Protein AF-I8QIJ8-F1 (afdb_monomer)

Mean predicted aligned error: 5.54 Å

Solvent-accessible surface area (backbone atoms only — not comparable to full-atom values): 11535 Å² total; per-residue (Å²): 133,84,80,79,75,67,92,81,64,79,52,70,65,57,58,50,49,53,53,53,50,53,73,76,42,89,51,88,84,49,55,74,64,52,30,41,25,51,52,34,28,25,66,68,65,73,41,72,67,50,77,82,32,54,44,64,50,59,71,27,50,48,39,40,39,51,39,57,71,71,53,44,40,35,38,21,30,39,69,67,27,43,49,55,44,28,75,48,66,88,64,61,63,52,101,82,46,87,66,70,46,30,43,92,84,17,54,40,46,56,21,34,85,74,30,52,71,65,56,17,63,72,71,77,41,49,50,32,20,43,2,37,56,57,35,38,74,70,69,41,59,43,27,34,39,40,24,8,55,44,25,60,24,46,44,43,48,60,76,38,35,88,66,28,42,55,40,16,34,36,42,21,18,32,34,96,65,59,15,39,59,33,31,48,50,47,68,73,64,74,55,37,39,36,34,40,65,49,44,64,52,22,26,61,38,32,25,29,36,54,50,31,47,52,56,74,74,50,81,132

Radius of gyration: 17.13 Å; Cα contacts (8 Å, |Δi|>4): 434; chains: 1; bounding box: 30×45×50 Å

Nearest PDB structures (foldseek):
  3e7d-assembly1_A  TM=8.578E-01  e=2.960E-15  Brucella abortus
  5n0g-assembly1_A-2  TM=8.575E-01  e=5.363E-14  Rhodobacter capsulatus SB 1003
  4au1-assembly1_A  TM=8.513E-01  e=9.361E-14  Rhodobacter capsulatus SB 1003
  1f2v-assembly1_A  TM=8.560E-01  e=2.042E-13  Pseudomonas denitrificans (nom. rej.)
  1v9c-assembly1_B  TM=8.254E-01  e=3.372E-13  Thermus thermophilus

pLDDT: mean 90.22, std 15.27, range [35.0, 98.94]

Sequence (220 aa):
MARREPIGAVDPVERMSYAVVRARLDTSRLPRLTRAVLERVVHASADVRFADDLVCREDDLHAGVEALRAGVALVTDVPMTALGLADDPRHPPDAHAHAAPRLAGRPVVCGFARADPDVARRDDLSRPAVGVALSVDEVGPGAIYVIGAAPSALEELLSLADVARPAFVVGLPVGFVGSVEAKMGLRDSGIPALSNRSARGGPAVAAAAVHALLHTIVPD

Structure (mmCIF, N/CA/C/O backbone):
data_AF-I8QIJ8-F1
#
_entry.id   AF-I8QIJ8-F1
#
loop_
_atom_site.group_PDB
_atom_site.id
_atom_site.type_symbol
_atom_site.label_atom_id
_atom_site.label_alt_id
_atom_site.label_comp_id
_atom_site.label_asym_id
_atom_site.label_entity_id
_atom_site.label_seq_id
_atom_site.pdbx_PDB_ins_code
_atom_site.Cartn_x
_atom_site.Cartn_y
_atom_site.Cartn_z
_atom_site.occupancy
_atom_site.B_iso_or_equiv
_atom_site.auth_seq_id
_atom_site.auth_comp_id
_atom_site.auth_asym_id
_atom_site.auth_atom_id
_atom_site.pdbx_PDB_model_num
ATOM 1 N N . MET A 1 1 ? 15.752 30.462 -22.278 1.00 35.00 1 MET A N 1
ATOM 2 C CA . MET A 1 1 ? 14.395 30.120 -21.795 1.00 35.00 1 MET A CA 1
ATOM 3 C C . MET A 1 1 ? 14.112 28.673 -22.167 1.00 35.00 1 MET A C 1
ATOM 5 O O . MET A 1 1 ? 13.866 28.401 -23.336 1.00 35.00 1 MET A O 1
ATOM 9 N N . ALA A 1 2 ? 14.243 27.742 -21.217 1.00 35.91 2 ALA A N 1
ATOM 10 C CA . ALA A 1 2 ? 13.864 26.348 -21.441 1.00 35.91 2 ALA A CA 1
ATOM 11 C C . ALA A 1 2 ? 12.342 26.285 -21.635 1.00 35.91 2 ALA A C 1
ATOM 13 O O . ALA A 1 2 ? 11.594 26.843 -20.829 1.00 35.91 2 ALA A O 1
ATOM 14 N N . ARG A 1 3 ? 11.892 25.687 -22.741 1.00 36.62 3 ARG A N 1
ATOM 15 C CA . ARG A 1 3 ? 10.465 25.500 -23.021 1.00 36.62 3 ARG A CA 1
ATOM 16 C C . ARG A 1 3 ? 9.914 24.571 -21.940 1.00 36.62 3 ARG A C 1
ATOM 18 O O . ARG A 1 3 ? 10.397 23.453 -21.812 1.00 36.62 3 ARG A O 1
ATOM 25 N N . ARG A 1 4 ? 8.955 25.047 -21.142 1.00 42.50 4 ARG A N 1
ATOM 26 C CA . ARG A 1 4 ? 8.168 24.178 -20.261 1.00 42.50 4 ARG A CA 1
ATOM 27 C C . ARG A 1 4 ? 7.381 23.227 -21.159 1.00 42.50 4 ARG A C 1
ATOM 29 O O . ARG A 1 4 ? 6.600 23.695 -21.986 1.00 42.50 4 ARG A O 1
ATOM 36 N N . GLU A 1 5 ? 7.642 21.930 -21.041 1.00 40.97 5 GLU A N 1
ATOM 37 C CA . GLU A 1 5 ? 6.827 20.909 -21.695 1.00 40.97 5 GLU A CA 1
ATOM 38 C C . GLU A 1 5 ? 5.381 20.986 -21.176 1.00 40.97 5 GLU A C 1
ATOM 40 O O . GLU A 1 5 ? 5.162 21.340 -20.010 1.00 40.97 5 GLU A O 1
ATOM 45 N N . PRO A 1 6 ? 4.385 20.733 -22.041 1.00 40.16 6 PRO A N 1
ATOM 46 C CA . PRO A 1 6 ? 2.984 20.825 -21.665 1.00 40.16 6 PRO A CA 1
ATOM 47 C C . PRO A 1 6 ? 2.648 19.799 -20.579 1.00 40.16 6 PRO A C 1
ATOM 49 O O . PRO A 1 6 ? 2.979 18.619 -20.684 1.00 40.16 6 PRO A O 1
ATOM 52 N N . ILE A 1 7 ? 1.960 20.273 -19.541 1.00 42.97 7 ILE A N 1
ATOM 53 C CA . ILE A 1 7 ? 1.385 19.464 -18.465 1.00 42.97 7 ILE A CA 1
ATOM 54 C C . ILE A 1 7 ? 0.327 18.557 -19.112 1.00 42.97 7 ILE A C 1
ATOM 56 O O . ILE A 1 7 ? -0.742 19.038 -19.474 1.00 42.97 7 ILE A O 1
ATOM 60 N N . GLY A 1 8 ? 0.664 17.286 -19.345 1.00 47.84 8 GLY A N 1
ATOM 61 C CA . GLY A 1 8 ? -0.233 16.288 -19.948 1.00 47.84 8 GLY A CA 1
ATOM 62 C C . GLY A 1 8 ? 0.430 15.346 -20.957 1.00 47.84 8 GLY A C 1
ATOM 63 O O . GLY A 1 8 ? -0.084 14.263 -21.204 1.00 47.84 8 GLY A O 1
ATOM 64 N N . ALA A 1 9 ? 1.596 15.690 -21.513 1.00 56.09 9 ALA A N 1
ATOM 65 C CA . ALA A 1 9 ? 2.347 14.734 -22.325 1.00 56.09 9 ALA A CA 1
ATOM 66 C C . ALA A 1 9 ? 3.121 13.775 -21.407 1.00 56.09 9 ALA A C 1
ATOM 68 O O . ALA A 1 9 ? 3.943 14.230 -20.613 1.00 56.09 9 ALA A O 1
ATOM 69 N N . VAL A 1 10 ? 2.888 12.461 -21.529 1.00 65.12 10 VAL A N 1
ATOM 70 C CA . VAL A 1 10 ? 3.733 11.440 -20.878 1.00 65.12 10 VAL A CA 1
ATOM 71 C C . VAL A 1 10 ? 5.193 11.741 -21.219 1.00 65.12 10 VAL A C 1
ATOM 73 O O . VAL A 1 10 ? 5.509 11.959 -22.391 1.00 65.12 10 VAL A O 1
ATOM 76 N N . ASP A 1 11 ? 6.079 11.769 -20.229 1.00 79.50 11 ASP A N 1
ATOM 77 C CA . ASP A 1 11 ? 7.486 12.113 -20.437 1.00 79.50 11 ASP A CA 1
ATOM 78 C C . ASP A 1 11 ? 8.123 11.141 -21.468 1.00 79.50 11 ASP A C 1
ATOM 80 O O . ASP A 1 11 ? 7.894 9.924 -21.402 1.00 79.50 11 ASP A O 1
ATOM 84 N N . PRO A 1 12 ? 8.891 11.618 -22.470 1.00 84.12 12 PRO A N 1
ATOM 85 C CA . PRO A 1 12 ? 9.543 10.745 -23.448 1.00 84.12 12 PRO A CA 1
ATOM 86 C C . PRO A 1 12 ? 10.420 9.645 -22.827 1.00 84.12 12 PRO A C 1
ATOM 88 O O . PRO A 1 12 ? 10.473 8.532 -23.362 1.00 84.12 12 PRO A O 1
ATOM 91 N N . VAL A 1 13 ? 11.078 9.934 -21.702 1.00 86.19 13 VAL A N 1
ATOM 92 C CA . VAL A 1 13 ? 11.875 8.985 -20.915 1.00 86.19 13 VAL A CA 1
ATOM 93 C C . VAL A 1 13 ? 10.975 7.940 -20.272 1.00 86.19 13 VAL A C 1
ATOM 95 O O . VAL A 1 13 ? 11.297 6.753 -20.320 1.00 86.19 13 VAL A O 1
ATOM 98 N N . GLU A 1 14 ? 9.830 8.344 -19.724 1.00 85.88 14 GLU A N 1
ATOM 99 C CA . GLU A 1 14 ? 8.858 7.410 -19.154 1.00 85.88 14 GLU A CA 1
ATOM 100 C C . GLU A 1 14 ? 8.347 6.443 -20.229 1.00 85.88 14 GLU A C 1
ATOM 102 O O . GLU A 1 14 ? 8.453 5.226 -20.055 1.00 85.88 14 GLU A O 1
ATOM 107 N N . ARG A 1 15 ? 7.908 6.951 -21.390 1.00 88.00 15 ARG A N 1
ATOM 108 C CA . ARG A 1 15 ? 7.473 6.094 -22.512 1.00 88.00 15 ARG A CA 1
ATOM 109 C C . ARG A 1 15 ? 8.553 5.100 -22.935 1.00 88.00 15 ARG A C 1
ATOM 111 O O . ARG A 1 15 ? 8.256 3.923 -23.147 1.00 88.00 15 ARG A O 1
ATOM 118 N N . MET A 1 16 ? 9.799 5.562 -23.051 1.00 90.81 16 MET A N 1
ATOM 119 C CA . MET A 1 16 ? 10.930 4.700 -23.394 1.00 90.81 16 MET A CA 1
ATOM 120 C C . MET A 1 16 ? 11.181 3.644 -22.310 1.00 90.81 16 MET A C 1
ATOM 122 O O . MET A 1 16 ? 11.430 2.482 -22.622 1.00 90.81 16 MET A O 1
ATOM 126 N N . SER A 1 17 ? 11.059 4.016 -21.037 1.00 91.88 17 SER A N 1
ATOM 127 C CA . SER A 1 17 ? 11.219 3.092 -19.915 1.00 91.88 17 SER A CA 1
ATOM 128 C C . SER A 1 17 ? 10.176 1.969 -19.947 1.00 91.88 17 SER A C 1
ATOM 130 O O . SER A 1 17 ? 10.546 0.798 -19.855 1.00 91.88 17 SER A O 1
ATOM 132 N N . TYR A 1 18 ? 8.897 2.275 -20.200 1.00 92.12 18 TYR A N 1
ATOM 133 C CA . TYR A 1 18 ? 7.865 1.239 -20.379 1.00 92.12 18 TYR A CA 1
ATOM 134 C C . TYR A 1 18 ? 8.143 0.326 -21.579 1.00 92.12 18 TYR A C 1
ATOM 136 O O . TYR A 1 18 ? 7.904 -0.880 -21.498 1.00 92.12 18 TYR A O 1
ATOM 144 N N . ALA A 1 19 ? 8.684 0.861 -22.679 1.00 92.81 19 ALA A N 1
ATOM 145 C CA . ALA A 1 19 ? 9.101 0.035 -23.812 1.00 92.81 19 ALA A CA 1
ATOM 146 C C . ALA A 1 19 ? 10.213 -0.954 -23.413 1.00 92.81 19 ALA A C 1
ATOM 148 O O . ALA A 1 19 ? 10.145 -2.130 -23.770 1.00 92.81 19 ALA A O 1
ATOM 149 N N . VAL A 1 20 ? 11.191 -0.515 -22.611 1.00 94.81 20 VAL A N 1
ATOM 150 C CA . VAL A 1 20 ? 12.248 -1.390 -22.073 1.00 94.81 20 VAL A CA 1
ATOM 151 C C . VAL A 1 20 ? 11.682 -2.441 -21.116 1.00 94.81 20 VAL A C 1
ATOM 153 O O . VAL A 1 20 ? 12.090 -3.599 -21.191 1.00 94.81 20 VAL A O 1
ATOM 156 N N . VAL A 1 21 ? 10.734 -2.075 -20.246 1.00 95.06 21 VAL A N 1
ATOM 157 C CA . VAL A 1 21 ? 10.052 -3.033 -19.357 1.00 95.06 21 VAL A CA 1
ATOM 158 C C . VAL A 1 21 ? 9.383 -4.137 -20.177 1.00 95.06 21 VAL A C 1
ATOM 160 O O . VAL A 1 21 ? 9.667 -5.311 -19.952 1.00 95.06 21 VAL A O 1
ATOM 163 N N . ARG A 1 22 ? 8.580 -3.776 -21.185 1.00 94.69 22 ARG A N 1
ATOM 164 C CA . ARG A 1 22 ? 7.862 -4.734 -22.048 1.00 94.69 22 ARG A CA 1
ATOM 165 C C . ARG A 1 22 ? 8.782 -5.571 -22.938 1.00 94.69 22 ARG A C 1
ATOM 167 O O . ARG A 1 22 ? 8.427 -6.680 -23.313 1.00 94.69 22 ARG A O 1
ATOM 174 N N . ALA A 1 23 ? 9.973 -5.067 -23.263 1.00 94.31 23 ALA A N 1
ATOM 175 C CA . ALA A 1 23 ? 10.990 -5.844 -23.971 1.00 94.31 23 ALA A CA 1
ATOM 176 C C . ALA A 1 23 ? 11.678 -6.886 -23.069 1.00 94.31 23 ALA A C 1
ATOM 178 O O . ALA A 1 23 ? 12.188 -7.887 -23.566 1.00 94.31 23 ALA A O 1
ATOM 179 N N . ARG A 1 24 ? 11.719 -6.651 -21.751 1.00 94.62 24 ARG A N 1
ATOM 180 C CA . ARG A 1 24 ? 12.322 -7.563 -20.763 1.00 94.62 24 ARG A CA 1
ATOM 181 C C . ARG A 1 24 ? 11.325 -8.543 -20.155 1.00 94.62 24 ARG A C 1
ATOM 183 O O . ARG A 1 24 ? 11.744 -9.576 -19.644 1.00 94.62 24 ARG A O 1
ATOM 190 N N . LEU A 1 25 ? 10.040 -8.206 -20.180 1.00 94.06 25 LEU A N 1
ATOM 191 C CA . LEU A 1 25 ? 8.972 -8.963 -19.549 1.00 94.06 25 LEU A CA 1
ATOM 192 C C . LEU A 1 25 ? 7.752 -9.014 -20.473 1.00 94.06 25 LEU A C 1
ATOM 194 O O . LEU A 1 25 ? 7.150 -7.980 -20.757 1.00 94.06 25 LEU A O 1
ATOM 198 N N . ASP A 1 26 ? 7.360 -10.215 -20.907 1.00 92.94 26 ASP A N 1
ATOM 199 C CA . ASP A 1 26 ? 6.125 -10.397 -21.676 1.00 92.94 26 ASP A CA 1
ATOM 200 C C . ASP A 1 26 ? 4.901 -10.287 -20.758 1.00 92.94 26 ASP A C 1
ATOM 202 O O . ASP A 1 26 ? 4.501 -11.234 -20.081 1.00 92.94 26 ASP A O 1
ATOM 206 N N . THR A 1 27 ? 4.289 -9.107 -20.746 1.00 94.62 27 THR A N 1
ATOM 207 C CA . THR A 1 27 ? 3.064 -8.819 -19.993 1.00 94.62 27 THR A CA 1
ATOM 208 C C . THR A 1 27 ? 1.798 -8.969 -20.843 1.00 94.62 27 THR A C 1
ATOM 210 O O . THR A 1 27 ? 0.692 -8.759 -20.338 1.00 94.62 27 THR A O 1
ATOM 213 N N . SER A 1 28 ? 1.918 -9.351 -22.124 1.00 92.06 28 SER A N 1
ATOM 214 C CA . SER A 1 28 ? 0.832 -9.317 -23.121 1.00 92.06 28 SER A CA 1
ATOM 215 C C . SER A 1 28 ? -0.348 -10.244 -22.813 1.00 92.06 28 SER A C 1
ATOM 217 O O . SER A 1 28 ? -1.452 -10.031 -23.322 1.00 92.06 28 SER A O 1
ATOM 219 N N . ARG A 1 29 ? -0.134 -11.237 -21.946 1.00 92.69 29 ARG A N 1
ATOM 220 C CA . ARG A 1 29 ? -1.153 -12.194 -21.493 1.00 92.69 29 ARG A CA 1
ATOM 221 C C . ARG A 1 29 ? -1.804 -11.816 -20.168 1.00 92.69 29 ARG A C 1
ATOM 223 O O . ARG A 1 29 ? -2.789 -12.437 -19.785 1.00 92.69 29 ARG A O 1
ATOM 230 N N . LEU A 1 30 ? -1.259 -10.825 -19.464 1.00 95.62 30 LEU A N 1
ATOM 231 C CA . LEU A 1 30 ? -1.808 -10.394 -18.186 1.00 95.62 30 LEU A CA 1
ATOM 232 C C . LEU A 1 30 ? -3.103 -9.601 -18.399 1.00 95.62 30 LEU A C 1
ATOM 234 O O . LEU A 1 30 ? -3.174 -8.828 -19.367 1.00 95.62 30 LEU A O 1
ATOM 238 N N . PRO A 1 31 ? -4.085 -9.746 -17.491 1.00 96.56 31 PRO A N 1
ATOM 239 C CA . PRO A 1 31 ? -5.249 -8.869 -17.415 1.00 96.56 31 PRO A CA 1
ATOM 240 C C . PRO A 1 31 ? -4.866 -7.384 -17.337 1.00 96.56 31 PRO A C 1
ATOM 242 O O . PRO A 1 31 ? -3.729 -7.038 -17.011 1.00 96.56 31 PRO A O 1
ATOM 245 N N . ARG A 1 32 ? -5.805 -6.491 -17.664 1.00 95.75 32 ARG A N 1
ATOM 246 C CA . ARG A 1 32 ? -5.526 -5.062 -17.880 1.00 95.75 32 ARG A CA 1
ATOM 247 C C . ARG A 1 32 ? -4.936 -4.384 -16.641 1.00 95.75 32 ARG A C 1
ATOM 249 O O . ARG A 1 32 ? -3.914 -3.709 -16.769 1.00 95.75 32 ARG A O 1
ATOM 256 N N . LEU A 1 33 ? -5.570 -4.524 -15.477 1.00 97.50 33 LEU A N 1
ATOM 257 C CA . LEU A 1 33 ? -5.120 -3.883 -14.238 1.00 97.50 33 LEU A CA 1
ATOM 258 C C . LEU A 1 33 ? -3.853 -4.560 -13.719 1.00 97.50 33 LEU A C 1
ATOM 260 O O . LEU A 1 33 ? -2.890 -3.874 -13.387 1.00 97.50 33 LEU A O 1
ATOM 264 N N . THR A 1 34 ? -3.809 -5.891 -13.755 1.00 97.94 34 THR A N 1
ATOM 265 C CA . THR A 1 34 ? -2.629 -6.680 -13.378 1.00 97.94 34 THR A CA 1
ATOM 266 C C . THR A 1 34 ? -1.399 -6.256 -14.187 1.00 97.94 34 THR A C 1
ATOM 268 O O . THR A 1 34 ? -0.333 -6.017 -13.620 1.00 97.94 34 THR A O 1
ATOM 271 N N . ARG A 1 35 ? -1.548 -6.083 -15.509 1.00 96.88 35 ARG A N 1
ATOM 272 C CA . ARG A 1 35 ? -0.495 -5.562 -16.393 1.00 96.88 35 ARG A CA 1
ATOM 273 C C . ARG A 1 35 ? -0.069 -4.159 -15.990 1.00 96.88 35 ARG A C 1
ATOM 275 O O . ARG A 1 35 ? 1.125 -3.922 -15.837 1.00 96.88 35 ARG A O 1
ATOM 282 N N . ALA A 1 36 ? -1.026 -3.240 -15.849 1.00 96.19 36 ALA A N 1
ATOM 283 C CA . ALA A 1 36 ? -0.736 -1.844 -15.533 1.00 96.19 36 ALA A CA 1
ATOM 284 C C . ALA A 1 36 ? 0.050 -1.723 -14.221 1.00 96.19 36 ALA A C 1
ATOM 286 O O . ALA A 1 36 ? 1.053 -1.010 -14.157 1.00 96.19 36 ALA A O 1
ATOM 287 N N . VAL A 1 37 ? -0.372 -2.464 -13.195 1.00 98.12 37 VAL A N 1
ATOM 288 C CA . VAL A 1 37 ? 0.294 -2.455 -11.895 1.00 98.12 37 VAL A CA 1
ATOM 289 C C . VAL A 1 37 ? 1.677 -3.090 -11.971 1.00 98.12 37 VAL A C 1
ATOM 291 O O . VAL A 1 37 ? 2.640 -2.472 -11.517 1.00 98.12 37 VAL A O 1
ATOM 294 N N . LEU A 1 38 ? 1.810 -4.275 -12.574 1.00 98.00 38 LEU A N 1
ATOM 295 C CA . LEU A 1 38 ? 3.107 -4.941 -12.687 1.00 98.00 38 LEU A CA 1
ATOM 296 C C . LEU A 1 38 ? 4.121 -4.078 -13.444 1.00 98.00 38 LEU A C 1
ATOM 298 O O . LEU A 1 38 ? 5.237 -3.884 -12.966 1.00 98.00 38 LEU A O 1
ATOM 302 N N . GLU A 1 39 ? 3.737 -3.521 -14.594 1.00 96.88 39 GLU A N 1
ATOM 303 C CA . GLU A 1 39 ? 4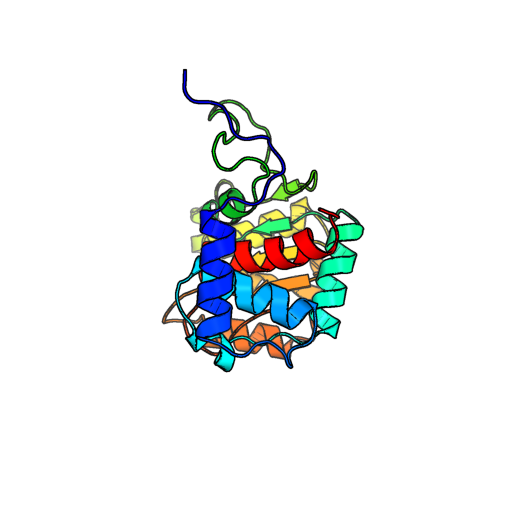.629 -2.674 -15.388 1.00 96.88 39 GLU A CA 1
ATOM 304 C C . GLU A 1 39 ? 5.070 -1.429 -14.613 1.00 96.88 39 GLU A C 1
ATOM 306 O O . GLU A 1 39 ? 6.258 -1.103 -14.626 1.00 96.88 39 GLU A O 1
ATOM 311 N N . ARG A 1 40 ? 4.157 -0.761 -13.891 1.00 96.94 40 ARG A N 1
ATOM 312 C CA . ARG A 1 40 ? 4.505 0.438 -13.113 1.00 96.94 40 ARG A CA 1
ATOM 313 C C . ARG A 1 40 ? 5.355 0.117 -11.883 1.00 96.94 40 ARG A C 1
ATOM 315 O O . ARG A 1 40 ? 6.264 0.879 -11.562 1.00 96.94 40 ARG A O 1
ATOM 322 N N . VAL A 1 41 ? 5.125 -1.026 -11.233 1.00 98.00 41 VAL A N 1
ATOM 323 C CA . VAL A 1 41 ? 5.965 -1.526 -10.132 1.00 98.00 41 VAL A CA 1
ATOM 324 C C . VAL A 1 41 ? 7.380 -1.860 -10.616 1.00 98.00 41 VAL A C 1
ATOM 326 O O . VAL A 1 41 ? 8.360 -1.463 -9.980 1.00 98.00 41 VAL A O 1
ATOM 329 N N . VAL A 1 42 ? 7.514 -2.544 -11.756 1.00 97.81 42 VAL A N 1
ATOM 330 C CA . VAL A 1 42 ? 8.823 -2.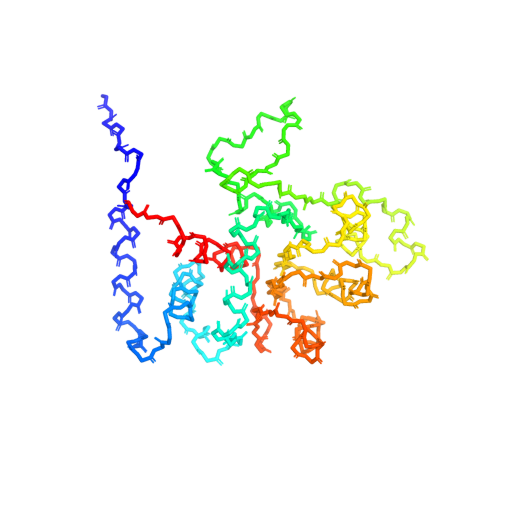850 -12.357 1.00 97.81 42 VAL A CA 1
ATOM 331 C C . VAL A 1 42 ? 9.519 -1.569 -12.816 1.00 97.81 42 VAL A C 1
ATOM 333 O O . VAL A 1 42 ? 10.714 -1.416 -12.586 1.00 97.81 42 VAL A O 1
ATOM 336 N N . HIS A 1 43 ? 8.786 -0.624 -13.405 1.00 96.25 43 HIS A N 1
ATOM 337 C CA . HIS A 1 43 ? 9.315 0.686 -13.781 1.00 96.25 43 HIS A CA 1
ATOM 338 C C . HIS A 1 43 ? 9.881 1.444 -12.569 1.00 96.25 43 HIS A C 1
ATOM 340 O O . HIS A 1 43 ? 11.009 1.928 -12.624 1.00 96.25 43 HIS A O 1
ATOM 346 N N . ALA A 1 44 ? 9.135 1.497 -11.461 1.00 95.88 44 ALA A N 1
ATOM 347 C CA . ALA A 1 44 ? 9.533 2.235 -10.263 1.00 95.88 44 ALA A CA 1
ATOM 348 C C . ALA A 1 44 ? 10.698 1.587 -9.491 1.00 95.88 44 ALA A C 1
ATOM 350 O O . ALA A 1 44 ? 11.444 2.282 -8.806 1.00 95.88 44 ALA A O 1
ATOM 351 N N . SER A 1 45 ? 10.851 0.263 -9.579 1.00 96.75 45 SER A N 1
ATOM 352 C CA . SER A 1 45 ? 11.868 -0.493 -8.828 1.00 96.75 45 SER A CA 1
ATOM 353 C C . SER A 1 45 ? 13.076 -0.926 -9.658 1.00 96.75 45 SER A C 1
ATOM 355 O O . SER A 1 45 ? 14.084 -1.343 -9.091 1.00 96.75 45 SER A O 1
ATOM 357 N N . ALA A 1 46 ? 12.965 -0.885 -10.988 1.00 97.00 46 ALA A N 1
ATOM 358 C CA . ALA A 1 46 ? 13.868 -1.549 -11.924 1.00 97.00 46 ALA A CA 1
ATOM 359 C C . ALA A 1 46 ? 14.074 -3.059 -11.647 1.00 97.00 46 ALA A C 1
ATOM 361 O O . ALA A 1 46 ? 15.060 -3.640 -12.104 1.00 97.00 46 ALA A O 1
ATOM 362 N N . ASP A 1 47 ? 13.148 -3.715 -10.933 1.00 97.25 47 ASP A N 1
ATOM 363 C CA . ASP A 1 47 ? 13.239 -5.130 -10.565 1.00 97.25 47 ASP A CA 1
ATOM 364 C C . ASP A 1 47 ? 12.172 -5.967 -11.285 1.00 97.25 47 ASP A C 1
ATOM 366 O O . ASP A 1 47 ? 11.022 -6.062 -10.858 1.00 97.25 47 ASP A O 1
ATOM 370 N N . VAL A 1 48 ? 12.568 -6.639 -12.369 1.00 96.75 48 VAL A N 1
ATOM 371 C CA . VAL A 1 48 ? 11.679 -7.526 -13.145 1.00 96.75 48 VAL A CA 1
ATOM 372 C C . VAL A 1 48 ? 11.186 -8.738 -12.348 1.00 96.75 48 VAL A C 1
ATOM 374 O O . VAL A 1 48 ? 10.191 -9.349 -12.728 1.00 96.75 48 VAL A O 1
ATOM 377 N N . ARG A 1 49 ? 11.831 -9.074 -11.220 1.00 96.69 49 ARG A N 1
ATOM 378 C CA . ARG A 1 49 ? 11.450 -10.224 -10.382 1.00 96.69 49 ARG A CA 1
ATOM 379 C C . ARG A 1 49 ? 10.097 -10.026 -9.698 1.00 96.69 49 ARG A C 1
ATOM 381 O O . ARG A 1 49 ? 9.536 -10.997 -9.202 1.00 96.69 49 ARG A O 1
ATOM 388 N N . PHE A 1 50 ? 9.544 -8.808 -9.705 1.00 97.69 50 PHE A N 1
ATOM 389 C CA . PHE A 1 50 ? 8.158 -8.584 -9.293 1.00 97.69 50 PHE A CA 1
ATOM 390 C C . PHE A 1 50 ? 7.144 -9.368 -10.137 1.00 97.69 50 PHE A C 1
ATOM 392 O O . PHE A 1 50 ? 6.062 -9.648 -9.633 1.00 97.69 50 PHE A O 1
ATOM 399 N N . ALA A 1 51 ? 7.491 -9.788 -11.360 1.00 96.38 51 ALA A N 1
ATOM 400 C CA . ALA A 1 51 ? 6.614 -10.604 -12.200 1.00 96.38 51 ALA A CA 1
ATOM 401 C C . ALA A 1 51 ? 6.208 -11.938 -11.555 1.00 96.38 51 ALA A C 1
ATOM 403 O O . ALA A 1 51 ? 5.055 -12.341 -11.676 1.00 96.38 51 ALA A O 1
ATOM 404 N N . ASP A 1 52 ? 7.125 -12.575 -10.825 1.00 95.94 52 ASP A N 1
ATOM 405 C CA . ASP A 1 52 ? 6.874 -13.850 -10.137 1.00 95.94 52 ASP A CA 1
ATOM 406 C C . ASP A 1 52 ? 6.484 -13.657 -8.658 1.00 95.94 52 ASP A C 1
ATOM 408 O O . ASP A 1 52 ? 6.008 -14.572 -7.978 1.00 95.94 52 ASP A O 1
ATOM 412 N N . ASP A 1 53 ? 6.704 -12.452 -8.133 1.00 97.69 53 ASP A N 1
ATOM 413 C CA . ASP A 1 53 ? 6.582 -12.141 -6.712 1.00 97.69 53 ASP A CA 1
ATOM 414 C C . ASP A 1 53 ? 5.251 -11.475 -6.351 1.00 97.69 53 ASP A C 1
ATOM 416 O O . ASP A 1 53 ? 4.712 -11.733 -5.272 1.00 97.69 53 ASP A O 1
ATOM 420 N N . LEU A 1 54 ? 4.723 -10.624 -7.236 1.00 97.69 54 LEU A N 1
ATOM 421 C CA . LEU A 1 54 ? 3.496 -9.867 -7.005 1.00 97.69 54 LEU A CA 1
ATOM 422 C C . LEU A 1 54 ? 2.292 -10.814 -6.900 1.00 97.69 54 LEU A C 1
ATOM 424 O O . LEU A 1 54 ? 2.152 -11.780 -7.651 1.00 97.69 54 LEU A O 1
ATOM 428 N N . VAL A 1 55 ? 1.401 -10.521 -5.958 1.00 97.94 55 VAL A N 1
ATOM 429 C CA . VAL A 1 55 ? 0.142 -11.236 -5.762 1.00 97.94 55 VAL A CA 1
ATOM 430 C C . VAL A 1 55 ? -0.981 -10.217 -5.791 1.00 97.94 55 VAL A C 1
ATOM 432 O O . VAL A 1 55 ? -1.144 -9.424 -4.866 1.00 97.94 55 VAL A O 1
ATOM 435 N N . CYS A 1 56 ? -1.735 -10.236 -6.882 1.00 92.38 56 CYS A N 1
ATOM 436 C CA . CYS A 1 56 ? -2.927 -9.427 -7.069 1.00 92.38 56 CYS A CA 1
ATOM 437 C C . CYS A 1 56 ? -3.896 -10.192 -7.970 1.00 92.38 56 CYS A C 1
ATOM 439 O O . CYS A 1 56 ? -3.500 -10.720 -9.012 1.00 92.38 56 CYS A O 1
ATOM 441 N N . ARG A 1 57 ? -5.157 -10.297 -7.552 1.00 96.62 57 ARG A N 1
ATOM 442 C CA . ARG A 1 57 ? -6.226 -10.793 -8.421 1.00 96.62 57 ARG A CA 1
ATOM 443 C C . ARG A 1 57 ? -6.819 -9.603 -9.156 1.00 96.62 57 ARG A C 1
ATOM 445 O O . ARG A 1 57 ? -6.998 -8.547 -8.558 1.00 96.62 57 ARG A O 1
ATOM 452 N N . GLU A 1 58 ? -7.168 -9.780 -10.426 1.00 97.44 58 GLU A N 1
ATOM 453 C CA . GLU A 1 58 ? -7.792 -8.704 -11.209 1.00 97.44 58 GLU A CA 1
ATOM 454 C C . GLU A 1 58 ? -9.068 -8.174 -10.524 1.00 97.44 58 GLU A C 1
ATOM 456 O O . GLU A 1 58 ? -9.269 -6.964 -10.473 1.00 97.44 58 GLU A O 1
ATOM 461 N N . ASP A 1 59 ? -9.870 -9.059 -9.919 1.00 97.75 59 ASP A N 1
ATOM 462 C CA . ASP A 1 59 ? -11.081 -8.694 -9.165 1.00 97.75 59 ASP A CA 1
ATOM 463 C C . ASP A 1 59 ? -10.779 -7.775 -7.965 1.00 97.75 59 ASP A C 1
ATOM 465 O O . ASP A 1 59 ? -11.498 -6.806 -7.725 1.00 97.75 59 ASP A O 1
ATOM 469 N N . ASP A 1 60 ? -9.683 -8.026 -7.241 1.00 98.44 60 ASP A N 1
ATOM 470 C CA . ASP A 1 60 ? -9.273 -7.185 -6.111 1.00 98.44 60 ASP A CA 1
ATOM 471 C C . ASP A 1 60 ? -8.808 -5.809 -6.605 1.00 98.44 60 ASP A C 1
ATOM 473 O O . ASP A 1 60 ? -9.124 -4.778 -6.011 1.00 98.44 60 ASP A O 1
ATOM 477 N N . LEU A 1 61 ? -8.098 -5.769 -7.739 1.00 98.56 61 LEU A N 1
ATOM 478 C CA . LEU A 1 61 ? -7.689 -4.510 -8.366 1.00 98.56 61 LEU A CA 1
ATOM 479 C C . LEU A 1 61 ? -8.899 -3.696 -8.840 1.00 98.56 61 LEU A C 1
ATOM 481 O O . LEU A 1 61 ? -8.871 -2.466 -8.759 1.00 98.56 61 LEU A O 1
ATOM 485 N N . HIS A 1 62 ? -9.970 -4.356 -9.289 1.00 98.19 62 HIS A N 1
ATOM 486 C CA . HIS A 1 62 ? -11.237 -3.691 -9.582 1.00 98.19 62 HIS A CA 1
ATOM 487 C C . HIS A 1 62 ? -11.835 -3.033 -8.336 1.00 98.19 62 HIS A C 1
ATOM 489 O O . HIS A 1 62 ? -12.256 -1.882 -8.428 1.00 98.19 62 HIS A O 1
ATOM 495 N N . ALA A 1 63 ? -11.805 -3.688 -7.170 1.00 98.25 63 ALA A N 1
ATOM 496 C CA . ALA A 1 63 ? -12.240 -3.067 -5.916 1.00 98.25 63 ALA A CA 1
ATOM 497 C C . ALA A 1 63 ? -11.418 -1.806 -5.587 1.00 98.25 63 ALA A C 1
ATOM 499 O O . ALA A 1 63 ? -11.988 -0.767 -5.249 1.00 98.25 63 ALA A O 1
ATOM 500 N N . GLY A 1 64 ? -10.095 -1.848 -5.788 1.00 98.25 64 GLY A N 1
ATOM 501 C CA . GLY A 1 64 ? -9.229 -0.672 -5.646 1.00 98.25 64 GLY A CA 1
ATOM 502 C C . GLY A 1 64 ? -9.582 0.463 -6.613 1.00 98.25 64 GLY A C 1
ATOM 503 O O . GLY A 1 64 ? -9.633 1.629 -6.219 1.00 98.25 64 GLY A O 1
ATOM 504 N N . VAL A 1 65 ? -9.882 0.135 -7.870 1.00 98.12 65 VAL A N 1
ATOM 505 C CA . VAL A 1 65 ? -10.340 1.099 -8.881 1.00 98.12 65 VAL A CA 1
ATOM 506 C C . VAL A 1 65 ? -11.680 1.734 -8.497 1.00 98.12 65 VAL A C 1
ATOM 508 O O . VAL A 1 65 ? -11.822 2.954 -8.601 1.00 98.12 65 VAL A O 1
ATOM 511 N N . GLU A 1 66 ? -12.649 0.947 -8.032 1.00 98.00 66 GLU A N 1
ATOM 512 C CA . GLU A 1 66 ? -13.953 1.458 -7.595 1.00 98.00 66 GLU A CA 1
ATOM 513 C C . GLU A 1 66 ? -13.834 2.334 -6.343 1.00 98.00 66 GLU A C 1
ATOM 515 O O . GLU A 1 66 ? -14.432 3.409 -6.288 1.00 98.00 66 GLU A O 1
ATOM 520 N N . ALA A 1 67 ? -12.990 1.955 -5.382 1.00 97.81 67 ALA A N 1
ATOM 521 C CA . ALA A 1 67 ? -12.700 2.777 -4.210 1.00 97.81 67 ALA A CA 1
ATOM 522 C C . ALA A 1 67 ? -12.079 4.128 -4.610 1.00 97.81 67 ALA A C 1
ATOM 524 O O . ALA A 1 67 ? -12.511 5.188 -4.145 1.00 97.81 67 ALA A O 1
ATOM 525 N N . LEU A 1 68 ? -11.122 4.119 -5.548 1.00 96.81 68 LEU A N 1
ATOM 526 C CA . LEU A 1 68 ? -10.574 5.352 -6.109 1.00 96.81 68 LEU A CA 1
ATOM 527 C C . LEU A 1 68 ? -11.676 6.174 -6.792 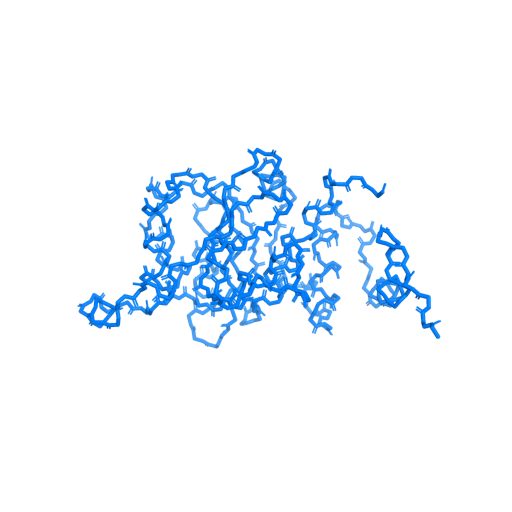1.00 96.81 68 LEU A C 1
ATOM 529 O O . LEU A 1 68 ? -11.770 7.373 -6.540 1.00 96.81 68 LEU A O 1
ATOM 533 N N . ARG A 1 69 ? -12.552 5.580 -7.607 1.00 95.69 69 ARG A N 1
ATOM 534 C CA . ARG A 1 69 ? -13.676 6.302 -8.240 1.00 95.69 69 ARG A CA 1
ATOM 535 C C . ARG A 1 69 ? -14.632 6.924 -7.228 1.00 95.69 69 ARG A C 1
ATOM 537 O O . ARG A 1 69 ? -15.052 8.058 -7.433 1.00 95.69 69 ARG A O 1
ATOM 544 N N . ALA A 1 70 ? -14.907 6.228 -6.129 1.00 96.06 70 ALA A N 1
ATOM 545 C CA . ALA A 1 70 ? -15.745 6.716 -5.037 1.00 96.06 70 ALA A CA 1
ATOM 546 C C . ALA A 1 70 ? -15.117 7.886 -4.255 1.00 96.06 70 ALA A C 1
ATOM 548 O O . ALA A 1 70 ? -15.801 8.532 -3.465 1.00 96.06 70 ALA A O 1
ATOM 549 N N . GLY A 1 71 ? -13.834 8.190 -4.481 1.00 95.31 71 GLY A N 1
ATOM 550 C CA . GLY A 1 71 ? -13.168 9.340 -3.875 1.00 95.31 71 GLY A CA 1
ATOM 551 C C . GLY A 1 71 ? -12.828 9.148 -2.397 1.00 95.31 71 GLY A C 1
ATOM 552 O O . GLY A 1 71 ? -12.669 10.141 -1.687 1.00 95.31 71 GLY A O 1
ATOM 553 N N . VAL A 1 72 ? -12.721 7.896 -1.934 1.00 96.94 72 VAL A N 1
ATOM 554 C CA . VAL A 1 72 ? -12.382 7.590 -0.537 1.00 96.94 72 VAL A CA 1
ATOM 555 C C . VAL A 1 72 ? -10.980 8.094 -0.177 1.00 96.94 72 VAL A C 1
ATOM 557 O O . VAL A 1 72 ? -10.124 8.293 -1.046 1.00 96.94 72 VAL A O 1
ATOM 560 N N . ALA A 1 73 ? -10.745 8.308 1.118 1.00 97.56 73 ALA A N 1
ATOM 561 C CA . ALA A 1 73 ? -9.435 8.694 1.626 1.00 97.56 73 ALA A CA 1
ATOM 562 C C . ALA A 1 73 ? -8.402 7.571 1.440 1.00 97.56 73 ALA A C 1
ATOM 564 O O . ALA A 1 73 ? -8.740 6.384 1.432 1.00 97.56 73 ALA A O 1
ATOM 565 N N . LEU A 1 74 ? -7.132 7.962 1.329 1.00 98.56 74 LEU A N 1
ATOM 566 C CA . LEU A 1 74 ? -5.995 7.052 1.352 1.00 98.56 74 LEU A CA 1
ATOM 567 C C . LEU A 1 74 ? -5.249 7.214 2.675 1.00 98.56 74 LEU A C 1
ATOM 569 O O . LEU A 1 74 ? -4.897 8.330 3.048 1.00 98.56 74 LEU A O 1
ATOM 573 N N . VAL A 1 75 ? -4.966 6.114 3.361 1.00 98.62 75 VAL A N 1
ATOM 574 C CA . VAL A 1 75 ? -4.164 6.079 4.589 1.00 98.62 75 VAL A CA 1
ATOM 575 C C . VAL A 1 75 ? -2.801 5.483 4.280 1.00 98.62 75 VAL A C 1
ATOM 577 O O . VAL A 1 75 ? -2.706 4.458 3.609 1.00 98.62 75 VAL A O 1
ATOM 580 N N . THR A 1 76 ? -1.738 6.104 4.784 1.00 98.69 76 THR A N 1
ATOM 581 C CA . THR A 1 76 ? -0.359 5.641 4.586 1.00 98.69 76 THR A CA 1
ATOM 582 C C . THR A 1 76 ? 0.360 5.417 5.909 1.00 98.69 76 THR A C 1
ATOM 584 O O . THR A 1 76 ? 0.142 6.141 6.882 1.00 98.69 76 THR A O 1
ATOM 587 N N . ASP A 1 77 ? 1.256 4.433 5.932 1.00 97.88 77 ASP A N 1
ATOM 588 C CA . ASP A 1 77 ? 2.017 4.054 7.125 1.00 97.88 77 ASP A CA 1
ATOM 589 C C . ASP A 1 77 ? 3.140 5.035 7.486 1.00 97.88 77 ASP A C 1
ATOM 591 O O . ASP A 1 77 ? 3.449 5.229 8.663 1.00 97.88 77 ASP A O 1
ATOM 595 N N . VAL A 1 78 ? 3.759 5.664 6.481 1.00 96.62 78 VAL A N 1
ATOM 596 C CA . VAL A 1 78 ? 4.869 6.608 6.667 1.00 96.62 78 VAL A CA 1
ATOM 597 C C . VAL A 1 78 ? 4.788 7.813 5.719 1.00 96.62 78 VAL A C 1
ATOM 599 O O . VAL A 1 78 ? 4.263 7.693 4.609 1.00 96.62 78 VAL A O 1
ATOM 602 N N . PRO A 1 79 ? 5.394 8.965 6.081 1.00 95.00 79 PRO A N 1
ATOM 603 C CA . PRO A 1 79 ? 5.328 10.181 5.267 1.00 95.00 79 PRO A CA 1
ATOM 604 C C . PRO A 1 79 ? 5.887 10.026 3.848 1.00 95.00 79 PRO A C 1
ATOM 606 O O . PRO A 1 79 ? 5.371 10.637 2.919 1.00 95.00 79 PRO A O 1
ATOM 609 N N . MET A 1 80 ? 6.913 9.189 3.647 1.00 94.06 80 MET A N 1
ATOM 610 C CA . MET A 1 80 ? 7.461 8.945 2.305 1.00 94.06 80 MET A CA 1
ATOM 611 C C . MET A 1 80 ? 6.446 8.281 1.368 1.00 94.06 80 MET A C 1
ATOM 613 O O . MET A 1 80 ? 6.432 8.591 0.179 1.00 94.06 80 MET A O 1
ATOM 617 N N . THR A 1 81 ? 5.585 7.402 1.890 1.00 96.38 81 THR A N 1
ATOM 618 C CA . THR A 1 81 ? 4.499 6.798 1.108 1.00 96.38 81 THR A CA 1
ATOM 619 C C . THR A 1 81 ? 3.472 7.868 0.732 1.00 96.38 81 THR A C 1
ATOM 621 O O . THR A 1 81 ? 3.073 7.937 -0.425 1.00 96.38 81 THR A O 1
ATOM 624 N N . ALA A 1 82 ? 3.112 8.759 1.666 1.00 94.69 82 ALA A N 1
ATOM 625 C CA . ALA A 1 82 ? 2.206 9.879 1.396 1.00 94.69 82 ALA A CA 1
ATOM 626 C C . ALA A 1 82 ? 2.747 10.849 0.333 1.00 94.69 82 ALA A C 1
ATOM 628 O O . ALA A 1 82 ? 2.011 11.224 -0.576 1.00 94.69 82 ALA A O 1
ATOM 629 N N . LEU A 1 83 ? 4.032 11.224 0.406 1.00 91.44 83 LEU A N 1
ATOM 630 C CA . LEU A 1 83 ? 4.666 12.065 -0.618 1.00 91.44 83 LEU A CA 1
ATOM 631 C C . LEU A 1 83 ? 4.656 11.399 -1.996 1.00 91.44 83 LEU A C 1
ATOM 633 O O . LEU A 1 83 ? 4.450 12.076 -2.998 1.00 91.44 83 LEU A O 1
ATOM 637 N N . GLY A 1 84 ? 4.853 10.079 -2.046 1.00 92.38 84 GLY A N 1
ATOM 638 C CA . GLY A 1 84 ? 4.790 9.314 -3.288 1.00 92.38 84 GLY A CA 1
ATOM 639 C C . GLY A 1 84 ? 3.418 9.341 -3.969 1.00 92.38 84 GLY A C 1
ATOM 640 O O . GLY A 1 84 ? 3.359 9.047 -5.156 1.00 92.38 84 GLY A O 1
ATOM 641 N N . LEU A 1 85 ? 2.351 9.698 -3.245 1.00 92.69 85 LEU A N 1
ATOM 642 C CA . LEU A 1 85 ? 0.970 9.804 -3.735 1.00 92.69 85 LEU A CA 1
ATOM 643 C C . LEU A 1 85 ? 0.521 11.254 -3.986 1.00 92.69 85 LEU A C 1
ATOM 645 O O . LEU A 1 85 ? -0.628 11.475 -4.351 1.00 92.69 85 LEU A O 1
ATOM 649 N N . ALA A 1 86 ? 1.361 12.255 -3.724 1.00 86.62 86 ALA A N 1
ATOM 650 C CA . ALA A 1 86 ? 0.949 13.650 -3.846 1.00 86.62 86 ALA A CA 1
ATOM 651 C C . ALA A 1 86 ? 0.750 14.066 -5.318 1.00 86.62 86 ALA A C 1
ATOM 653 O O . ALA A 1 86 ? 1.564 13.719 -6.172 1.00 86.62 86 ALA A O 1
ATOM 654 N N . ASP A 1 87 ? -0.286 14.870 -5.590 1.00 79.31 87 ASP A N 1
ATOM 655 C CA . ASP A 1 87 ? -0.621 15.417 -6.919 1.00 79.31 87 ASP A CA 1
ATOM 656 C C . ASP A 1 87 ? 0.532 16.194 -7.579 1.00 79.31 87 ASP A C 1
ATOM 658 O O . ASP A 1 87 ? 0.731 16.120 -8.792 1.00 79.31 87 ASP A O 1
ATOM 662 N N . ASP A 1 88 ? 1.318 16.923 -6.784 1.00 69.25 88 ASP A N 1
ATOM 663 C CA . ASP A 1 88 ? 2.560 17.550 -7.233 1.00 69.25 88 ASP A CA 1
ATOM 664 C C . ASP A 1 88 ? 3.702 17.218 -6.263 1.00 69.25 88 ASP A C 1
ATOM 666 O O . ASP A 1 88 ? 3.945 17.951 -5.301 1.00 69.25 88 ASP A O 1
ATOM 670 N N . PRO A 1 89 ? 4.449 16.126 -6.498 1.00 60.47 89 PRO A N 1
ATOM 671 C CA . PRO A 1 89 ? 5.556 15.753 -5.626 1.00 60.47 89 PRO A CA 1
ATOM 672 C C . PRO A 1 89 ? 6.755 16.711 -5.752 1.00 60.47 89 PRO A C 1
ATOM 674 O O . PRO A 1 89 ? 7.674 16.643 -4.938 1.00 60.47 89 PRO A O 1
ATOM 677 N N . ARG A 1 90 ? 6.779 17.599 -6.764 1.00 53.84 90 ARG A N 1
ATOM 678 C CA . ARG A 1 90 ? 7.870 18.567 -7.004 1.00 53.84 90 ARG A CA 1
ATOM 679 C C . ARG A 1 90 ? 7.651 19.885 -6.273 1.00 53.84 90 ARG A C 1
ATOM 681 O O . ARG A 1 90 ? 8.623 20.576 -5.977 1.00 53.84 90 ARG A O 1
ATOM 688 N N . HIS A 1 91 ? 6.397 20.213 -5.984 1.00 52.59 91 HIS A N 1
ATOM 689 C CA . HIS A 1 91 ? 6.008 21.349 -5.159 1.00 52.59 91 HIS A CA 1
ATOM 690 C C . HIS A 1 91 ? 5.165 20.823 -4.001 1.00 52.59 91 HIS A C 1
ATOM 692 O O . HIS A 1 91 ? 3.949 21.040 -3.981 1.00 52.59 91 HIS A O 1
ATOM 698 N N . PRO A 1 92 ? 5.785 20.094 -3.048 1.00 55.72 92 PRO A N 1
ATOM 699 C CA . PRO A 1 92 ? 5.083 19.769 -1.822 1.00 55.72 92 PRO A CA 1
ATOM 700 C C . PRO A 1 92 ? 4.536 21.079 -1.237 1.00 55.72 92 PRO A C 1
ATOM 702 O O . PRO A 1 92 ? 5.217 22.106 -1.354 1.00 55.72 92 PRO A O 1
ATOM 705 N N . PRO A 1 93 ? 3.324 21.071 -0.651 1.00 54.56 93 PRO A N 1
ATOM 706 C CA . PRO A 1 93 ? 2.807 22.251 0.024 1.00 54.56 93 PRO A CA 1
ATOM 707 C C . PRO A 1 93 ? 3.898 22.782 0.955 1.00 54.56 93 PRO A C 1
ATOM 709 O O . PRO A 1 93 ? 4.606 21.988 1.585 1.00 54.56 93 PRO A O 1
ATOM 712 N N . ASP A 1 94 ? 4.086 24.105 0.960 1.00 50.88 94 ASP A N 1
ATOM 713 C CA . ASP A 1 94 ? 5.097 24.793 1.759 1.00 50.88 94 ASP A CA 1
ATOM 714 C C . ASP A 1 94 ? 5.189 24.148 3.151 1.00 50.88 94 ASP A C 1
ATOM 716 O O . ASP A 1 94 ? 4.170 23.765 3.718 1.00 50.88 94 ASP A O 1
ATOM 720 N N . ALA A 1 95 ? 6.367 24.079 3.776 1.00 49.12 95 ALA A N 1
ATOM 721 C CA . ALA A 1 95 ? 6.475 23.543 5.144 1.00 49.12 95 ALA A CA 1
ATOM 722 C C . ALA A 1 95 ? 5.571 24.283 6.171 1.00 49.12 95 ALA A C 1
ATOM 724 O O . ALA A 1 95 ? 5.379 23.810 7.290 1.00 49.12 95 ALA A O 1
ATOM 725 N N . HIS A 1 96 ? 5.015 25.437 5.778 1.00 43.56 96 HIS A N 1
ATOM 726 C CA . HIS A 1 96 ? 4.031 26.248 6.501 1.00 43.56 96 HIS A CA 1
ATOM 727 C C . HIS A 1 96 ? 2.590 26.137 5.960 1.00 43.56 96 HIS A C 1
ATOM 729 O O . HIS A 1 96 ? 1.654 26.605 6.605 1.00 43.56 96 HIS A O 1
ATOM 735 N N . ALA A 1 97 ? 2.386 25.530 4.792 1.00 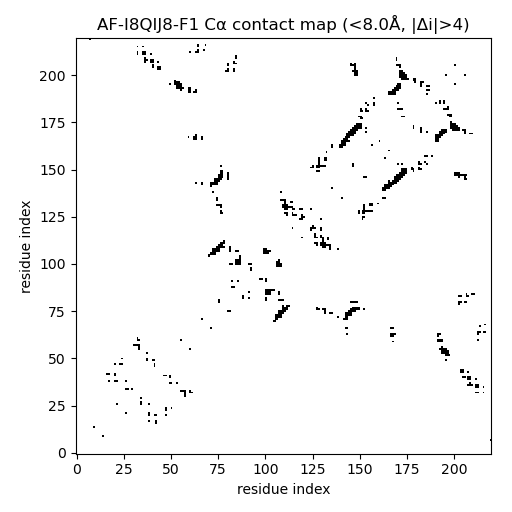47.44 97 ALA A N 1
ATOM 736 C CA . ALA A 1 97 ? 1.079 25.219 4.241 1.00 47.44 97 ALA A CA 1
ATOM 737 C C . ALA A 1 97 ? 0.593 23.895 4.846 1.00 47.44 97 ALA A C 1
ATOM 739 O O . ALA A 1 97 ? 0.982 22.805 4.443 1.00 47.44 97 ALA A O 1
ATOM 740 N N . HIS A 1 98 ? -0.305 23.997 5.820 1.00 50.19 98 HIS A N 1
ATOM 741 C CA . HIS A 1 98 ? -0.936 22.874 6.524 1.00 50.19 98 HIS A CA 1
ATOM 742 C C . HIS A 1 98 ? -1.877 22.009 5.655 1.00 50.19 98 HIS A C 1
ATOM 744 O O . HIS A 1 98 ? -2.717 21.286 6.189 1.00 50.19 98 HIS A O 1
ATOM 750 N N . ALA A 1 99 ? -1.798 22.095 4.326 1.00 60.19 99 ALA A N 1
ATOM 751 C CA . ALA A 1 99 ? -2.653 21.310 3.450 1.00 60.19 99 ALA A CA 1
ATOM 752 C C . ALA A 1 99 ? -2.141 19.866 3.400 1.00 60.19 99 ALA A C 1
ATOM 754 O O . ALA A 1 99 ? -1.031 19.604 2.940 1.00 60.19 99 ALA A O 1
ATOM 755 N N . ALA A 1 100 ? -2.960 18.928 3.879 1.00 71.31 100 ALA A N 1
ATOM 756 C CA . ALA A 1 100 ? -2.669 17.507 3.761 1.00 71.31 100 ALA A CA 1
ATOM 757 C C . ALA A 1 100 ? -2.462 17.123 2.280 1.00 71.31 100 ALA A C 1
ATOM 759 O O . ALA A 1 100 ? -3.180 17.646 1.417 1.00 71.31 100 ALA A O 1
ATOM 760 N N . PRO A 1 101 ? -1.507 16.223 1.970 1.00 84.69 101 PRO A N 1
ATOM 761 C CA . PRO A 1 101 ? -1.296 15.756 0.607 1.00 84.69 101 PRO A CA 1
ATOM 762 C C . PRO A 1 101 ? -2.590 15.178 0.028 1.00 84.69 101 PRO A C 1
ATOM 764 O O . PRO A 1 101 ? -3.442 14.645 0.746 1.00 84.69 101 PRO A O 1
ATOM 767 N N . ARG A 1 102 ? -2.752 15.315 -1.289 1.00 90.50 102 ARG A N 1
ATOM 768 C CA . ARG A 1 102 ? -3.919 14.809 -2.014 1.00 90.50 102 ARG A CA 1
ATOM 769 C C . ARG A 1 102 ? -3.491 14.011 -3.234 1.00 90.50 102 ARG A C 1
ATOM 771 O O . ARG A 1 102 ? -2.440 14.297 -3.798 1.00 90.50 102 ARG A O 1
ATOM 778 N N . LEU A 1 103 ? -4.331 13.048 -3.614 1.00 91.19 103 LEU A N 1
ATOM 779 C CA . LEU A 1 103 ? -4.191 12.254 -4.834 1.00 91.19 103 LEU A CA 1
ATOM 780 C C . LEU A 1 103 ? -5.445 12.380 -5.702 1.00 91.19 103 LEU A C 1
ATOM 782 O O . LEU A 1 103 ? -6.521 11.872 -5.364 1.00 91.19 103 LEU A O 1
ATOM 786 N N . ALA A 1 104 ? -5.308 13.059 -6.831 1.00 88.75 104 ALA A N 1
ATOM 787 C CA . ALA A 1 104 ? -6.368 13.488 -7.729 1.00 88.75 104 ALA A CA 1
ATOM 788 C C . ALA A 1 104 ? -7.576 14.025 -6.944 1.00 88.75 104 ALA A C 1
ATOM 790 O O . ALA A 1 104 ? -8.718 13.605 -7.143 1.00 88.75 104 ALA A O 1
ATOM 791 N N . GLY A 1 1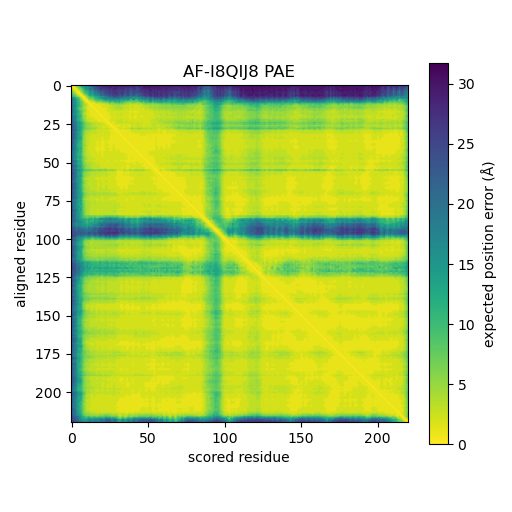05 ? -7.293 14.903 -5.976 1.00 87.81 105 GLY A N 1
ATOM 792 C CA . GLY A 1 105 ? -8.300 15.499 -5.106 1.00 87.81 105 GLY A CA 1
ATOM 793 C C . GLY A 1 105 ? -8.859 14.607 -3.983 1.00 87.81 105 GLY A C 1
ATOM 794 O O . GLY A 1 105 ? -9.863 14.983 -3.379 1.00 87.81 105 GLY A O 1
ATOM 795 N N . ARG A 1 106 ? -8.241 13.464 -3.664 1.00 92.56 106 ARG A N 1
ATOM 796 C CA . ARG A 1 106 ? -8.582 12.623 -2.494 1.00 92.56 106 ARG A CA 1
ATOM 797 C C . ARG A 1 106 ? -7.659 12.931 -1.318 1.00 92.56 106 ARG A C 1
ATOM 799 O O . ARG A 1 106 ? -6.473 13.128 -1.567 1.00 92.56 106 ARG A O 1
ATOM 806 N N . PRO A 1 107 ? -8.140 12.967 -0.062 1.00 94.56 107 PRO A N 1
ATOM 807 C CA . PRO A 1 107 ? -7.263 13.123 1.098 1.00 94.56 107 PRO A CA 1
ATOM 808 C C . PRO A 1 107 ? -6.257 11.970 1.206 1.00 94.56 107 PRO A C 1
ATOM 810 O O . PRO A 1 107 ? -6.650 10.807 1.111 1.00 94.56 107 PRO A O 1
ATOM 813 N N . VAL A 1 108 ? -4.983 12.291 1.439 1.00 96.31 108 VAL A N 1
ATOM 814 C CA . VAL A 1 108 ? -3.944 11.328 1.827 1.00 96.31 108 VAL A CA 1
ATOM 815 C C . VAL A 1 108 ? -3.566 11.602 3.283 1.00 96.31 108 VAL A C 1
ATOM 817 O O . VAL A 1 108 ? -3.013 12.651 3.611 1.00 96.31 108 VAL A O 1
ATOM 820 N N . VAL A 1 109 ? -3.886 10.658 4.164 1.00 96.56 109 VAL A N 1
ATOM 821 C CA . VAL A 1 109 ? -3.735 10.764 5.618 1.00 96.56 109 VAL A CA 1
ATOM 822 C C . VAL A 1 109 ? -2.553 9.913 6.080 1.00 96.56 109 VAL A C 1
ATOM 824 O O . VAL A 1 109 ? -2.359 8.777 5.645 1.00 96.56 109 VAL A O 1
ATOM 827 N N . CYS A 1 110 ? -1.728 10.474 6.963 1.00 96.69 110 CYS A N 1
ATOM 828 C CA . CYS A 1 110 ? -0.596 9.781 7.568 1.00 96.69 110 CYS A CA 1
ATOM 829 C C . CYS A 1 110 ? -0.479 10.171 9.044 1.00 96.69 110 CYS A C 1
ATOM 831 O O . CYS A 1 110 ? 0.024 11.245 9.382 1.00 96.69 110 CYS A O 1
ATOM 833 N N . GLY A 1 111 ? -0.919 9.289 9.940 1.00 95.56 111 GLY A N 1
ATOM 834 C CA . GLY A 1 111 ? -0.845 9.516 11.383 1.00 95.56 111 GLY A CA 1
ATOM 835 C C . GLY A 1 111 ? 0.556 9.385 11.984 1.00 95.56 111 GLY A C 1
ATOM 836 O O . GLY A 1 111 ? 0.729 9.674 13.163 1.00 95.56 111 GLY A O 1
ATOM 837 N N . PHE A 1 112 ? 1.579 9.008 11.207 1.00 94.38 112 PHE A N 1
ATOM 838 C CA . PHE A 1 112 ? 2.942 8.772 11.708 1.00 94.38 112 PHE A CA 1
ATOM 839 C C . PHE A 1 112 ? 3.512 9.947 12.521 1.00 94.38 112 PHE A C 1
ATOM 841 O O . PHE A 1 112 ? 4.129 9.750 13.568 1.00 94.38 112 PHE A O 1
ATOM 848 N N . ALA A 1 113 ? 3.312 11.187 12.058 1.00 90.94 113 ALA A N 1
ATOM 849 C CA . ALA A 1 113 ? 3.811 12.370 12.760 1.00 90.94 113 ALA A CA 1
ATOM 850 C C . ALA A 1 113 ? 3.084 12.609 14.096 1.00 90.94 113 ALA A C 1
ATOM 852 O O . ALA A 1 113 ? 3.718 13.062 15.046 1.00 90.94 113 ALA A O 1
ATOM 853 N N . ARG A 1 114 ? 1.792 12.255 14.160 1.00 93.00 114 ARG A N 1
ATOM 854 C CA . ARG A 1 114 ? 0.918 12.374 15.338 1.00 93.00 114 ARG A CA 1
ATOM 855 C C . ARG A 1 114 ? 1.082 11.218 16.329 1.00 93.00 114 ARG A C 1
ATOM 857 O O . ARG A 1 114 ? 0.670 11.358 17.473 1.00 93.00 114 ARG A O 1
ATOM 864 N N . ALA A 1 115 ? 1.667 10.100 15.900 1.00 91.44 115 ALA A N 1
ATOM 865 C CA . ALA A 1 115 ? 1.900 8.939 16.746 1.00 91.44 115 ALA A CA 1
ATOM 866 C C . ALA A 1 115 ? 2.846 9.283 17.905 1.00 91.44 115 ALA A C 1
ATOM 868 O O . ALA A 1 115 ? 4.029 9.575 17.686 1.00 91.44 115 ALA A O 1
ATOM 869 N N . ASP A 1 116 ? 2.302 9.232 19.122 1.00 89.38 116 ASP A N 1
ATOM 870 C CA . ASP A 1 116 ? 3.030 9.480 20.360 1.00 89.38 116 ASP A CA 1
ATOM 871 C C . ASP A 1 116 ? 4.039 8.340 20.614 1.00 89.38 116 ASP A C 1
ATOM 873 O O . ASP A 1 116 ? 3.643 7.175 20.743 1.00 89.38 116 ASP A O 1
ATOM 877 N N . PRO A 1 117 ? 5.350 8.642 20.691 1.00 83.94 117 PRO A N 1
ATOM 878 C CA . PRO A 1 117 ? 6.371 7.647 20.996 1.00 83.94 117 PRO A CA 1
ATOM 879 C C . PRO A 1 117 ? 6.177 6.934 22.339 1.00 83.94 117 PRO A C 1
ATOM 881 O O . PRO A 1 117 ? 6.660 5.811 22.490 1.00 83.94 117 PRO A O 1
ATOM 884 N N . ASP A 1 118 ? 5.529 7.568 23.316 1.00 85.81 118 ASP A N 1
ATOM 885 C CA . ASP A 1 118 ? 5.290 6.968 24.628 1.00 85.81 118 ASP A CA 1
ATOM 886 C C . ASP A 1 118 ? 4.106 5.995 24.599 1.00 85.81 118 ASP A C 1
ATOM 888 O O . ASP A 1 118 ? 4.168 4.967 25.272 1.00 85.81 118 ASP A O 1
ATOM 892 N N . VAL A 1 119 ? 3.078 6.256 23.783 1.00 81.06 119 VAL A N 1
ATOM 893 C CA . VAL A 1 119 ? 1.984 5.299 23.514 1.00 81.06 119 VAL A CA 1
ATOM 894 C C . VAL A 1 119 ? 2.532 4.070 22.796 1.00 81.06 119 VAL A C 1
ATOM 896 O O . VAL A 1 119 ? 2.347 2.954 23.269 1.00 81.06 119 VAL A O 1
ATOM 899 N N . ALA A 1 120 ? 3.320 4.277 21.735 1.00 81.69 120 ALA A N 1
ATOM 900 C CA . ALA A 1 120 ? 3.970 3.193 20.995 1.00 81.69 120 ALA A CA 1
ATOM 901 C C . ALA A 1 120 ? 4.767 2.254 21.922 1.00 81.69 120 ALA A C 1
ATOM 903 O O . ALA A 1 120 ? 4.643 1.037 21.843 1.00 81.69 120 ALA A O 1
ATOM 904 N N . ARG A 1 121 ? 5.534 2.812 22.870 1.00 81.31 121 ARG A N 1
ATOM 905 C CA . ARG A 1 121 ? 6.286 2.010 23.851 1.00 81.31 121 ARG A CA 1
ATOM 906 C C . ARG A 1 121 ? 5.404 1.291 24.871 1.00 81.31 121 ARG A C 1
ATOM 908 O O . ARG A 1 121 ? 5.768 0.199 25.291 1.00 81.31 121 ARG A O 1
ATOM 915 N N . ARG A 1 122 ? 4.316 1.913 25.331 1.00 85.31 122 ARG A N 1
ATOM 916 C CA . ARG A 1 122 ? 3.415 1.320 26.336 1.00 85.31 122 ARG A CA 1
ATOM 917 C C . ARG A 1 122 ? 2.640 0.135 25.778 1.00 85.31 122 ARG A C 1
ATOM 919 O O . ARG A 1 122 ? 2.486 -0.852 26.489 1.00 85.31 122 ARG A O 1
ATOM 926 N N . ASP A 1 123 ? 2.219 0.244 24.525 1.00 81.81 123 ASP A N 1
ATOM 927 C CA . ASP A 1 123 ? 1.361 -0.743 23.872 1.00 81.81 123 ASP A CA 1
ATOM 928 C C . ASP A 1 123 ? 2.169 -1.780 23.068 1.00 81.81 123 ASP A C 1
ATOM 930 O O . ASP A 1 123 ? 1.591 -2.620 22.389 1.00 81.81 123 ASP A O 1
ATOM 934 N N . ASP A 1 124 ? 3.507 -1.726 23.147 1.00 88.75 124 ASP A N 1
ATOM 935 C CA . ASP A 1 124 ? 4.450 -2.550 22.369 1.00 88.75 124 ASP A CA 1
ATOM 936 C C . ASP A 1 124 ? 4.208 -2.479 20.847 1.00 88.75 124 ASP A C 1
ATOM 938 O O . ASP A 1 124 ? 4.399 -3.433 20.093 1.00 88.75 124 ASP A O 1
ATOM 942 N N . LEU A 1 125 ? 3.785 -1.302 20.381 1.00 90.75 125 LEU A N 1
ATOM 943 C CA . LEU A 1 125 ? 3.514 -1.008 18.982 1.00 90.75 125 LEU A CA 1
ATOM 944 C C . LEU A 1 125 ? 4.634 -0.174 18.364 1.00 90.75 125 LEU A C 1
ATOM 946 O O . LEU A 1 125 ? 5.298 0.649 18.997 1.00 90.75 125 LEU A O 1
ATOM 950 N N . SER A 1 126 ? 4.819 -0.327 17.055 1.00 94.62 126 SER A N 1
ATOM 951 C CA . SER A 1 126 ? 5.692 0.572 16.308 1.00 94.62 126 SER A CA 1
ATOM 952 C C . SER A 1 126 ? 5.013 1.927 16.081 1.00 94.62 126 SER A C 1
ATOM 954 O O . SER A 1 126 ? 3.789 2.040 16.010 1.00 94.62 126 SER A O 1
ATOM 956 N N . ARG A 1 127 ? 5.808 2.985 15.888 1.00 95.56 127 ARG A N 1
ATOM 957 C CA . ARG A 1 127 ? 5.267 4.310 15.544 1.00 95.56 127 ARG A CA 1
ATOM 958 C C . ARG A 1 127 ? 4.385 4.296 14.274 1.00 95.56 127 ARG A C 1
ATOM 960 O O . ARG A 1 127 ? 3.335 4.935 14.304 1.00 95.56 127 ARG A O 1
ATOM 967 N N . PRO A 1 128 ? 4.745 3.590 13.179 1.00 96.62 128 PRO A N 1
ATOM 968 C CA . PRO A 1 128 ? 3.838 3.376 12.048 1.00 96.62 128 PRO A CA 1
ATOM 969 C C . PRO A 1 128 ? 2.510 2.701 12.416 1.00 96.62 128 PRO A C 1
ATOM 971 O O . PRO A 1 128 ? 1.477 3.138 11.920 1.00 96.62 128 PRO A O 1
ATOM 974 N N . ALA A 1 129 ? 2.520 1.689 13.291 1.00 97.56 129 ALA A N 1
ATOM 975 C CA . ALA A 1 129 ? 1.303 1.001 13.735 1.00 97.56 129 ALA A CA 1
ATOM 976 C C . ALA A 1 129 ? 0.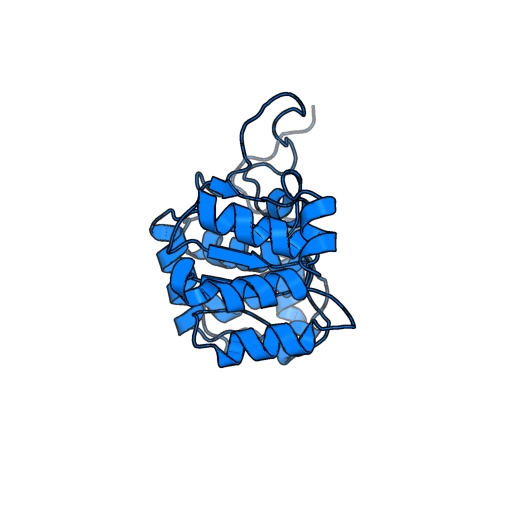355 1.956 14.478 1.00 97.56 129 ALA A C 1
ATOM 978 O O . ALA A 1 129 ? -0.787 2.135 14.060 1.00 97.56 129 ALA A O 1
ATOM 979 N N . VAL A 1 130 ? 0.868 2.692 15.472 1.00 97.56 130 VAL A N 1
ATOM 980 C CA . VAL A 1 130 ? 0.097 3.742 16.168 1.00 97.56 130 VAL A CA 1
ATOM 981 C C . VAL A 1 130 ? -0.413 4.801 15.182 1.00 97.56 130 VAL A C 1
ATOM 983 O O . VAL A 1 130 ? -1.548 5.262 15.276 1.00 97.56 130 VAL A O 1
ATOM 986 N N . GLY A 1 131 ? 0.404 5.179 14.196 1.00 97.06 131 GLY A N 1
ATOM 987 C CA . GLY A 1 131 ? 0.007 6.124 13.154 1.00 97.06 131 GLY A CA 1
ATOM 988 C C . GLY A 1 131 ? -1.158 5.628 12.292 1.00 97.06 131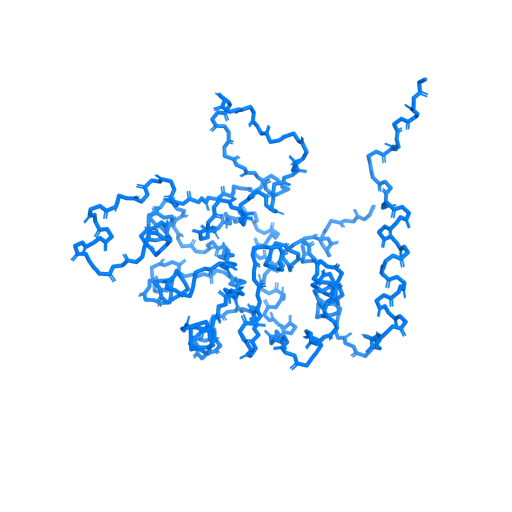 GLY A C 1
ATOM 989 O O . GLY A 1 131 ? -2.027 6.428 11.939 1.0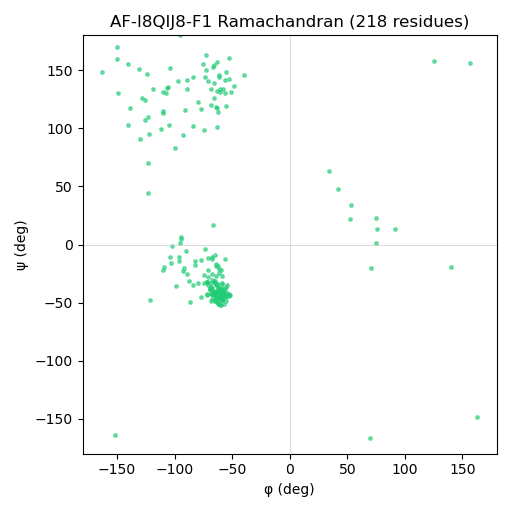0 97.06 131 GLY A O 1
ATOM 990 N N . VAL A 1 132 ? -1.202 4.334 11.966 1.00 97.88 132 VAL A N 1
ATOM 991 C CA . VAL A 1 132 ? -2.328 3.722 11.247 1.00 97.88 132 VAL A CA 1
ATOM 992 C C . VAL A 1 132 ? -3.580 3.715 12.115 1.00 97.88 132 VAL A C 1
ATOM 994 O O . VAL A 1 132 ? -4.607 4.182 11.631 1.00 97.88 132 VAL A O 1
ATOM 997 N N . ALA A 1 133 ? -3.495 3.310 13.384 1.00 97.06 133 ALA A N 1
ATOM 998 C CA . ALA A 1 133 ? -4.634 3.335 14.308 1.00 97.06 133 ALA A CA 1
ATOM 999 C C . ALA A 1 133 ? -5.256 4.743 14.415 1.00 97.06 133 ALA A C 1
ATOM 1001 O O . ALA A 1 133 ? -6.442 4.933 14.154 1.00 97.06 133 ALA A O 1
ATOM 1002 N N . LEU A 1 134 ? -4.423 5.769 14.627 1.00 97.06 134 LEU A N 1
ATOM 1003 C CA . LEU A 1 134 ? -4.860 7.173 14.639 1.00 97.06 134 LEU A CA 1
ATOM 1004 C C . LEU A 1 134 ? -5.457 7.651 13.309 1.00 97.06 134 LEU A C 1
ATOM 1006 O O . LEU A 1 134 ? -6.161 8.661 13.271 1.00 97.06 134 LEU A O 1
ATOM 1010 N N . SER A 1 135 ? -5.096 7.012 12.196 1.00 97.44 135 SER A N 1
ATOM 1011 C CA . SER A 1 135 ? -5.645 7.339 10.879 1.00 97.44 135 SER A CA 1
ATOM 1012 C C . SER A 1 135 ? -6.975 6.630 10.643 1.00 97.44 135 SER A C 1
ATOM 1014 O O . SER A 1 135 ? -7.849 7.234 10.035 1.00 97.44 135 SER A O 1
ATOM 1016 N N . VAL A 1 136 ? -7.153 5.401 11.146 1.00 97.69 136 VAL A N 1
ATOM 1017 C CA . VAL A 1 136 ? -8.440 4.680 11.143 1.00 97.69 136 VAL A CA 1
ATOM 1018 C C . VAL A 1 136 ? -9.503 5.503 11.873 1.00 97.69 136 VAL A C 1
ATOM 1020 O O . VAL A 1 136 ? -10.575 5.728 11.314 1.00 97.69 136 VAL A O 1
ATOM 1023 N N . ASP A 1 137 ? -9.175 6.031 13.054 1.00 96.25 137 ASP A N 1
ATOM 1024 C CA . ASP A 1 137 ? -10.083 6.889 13.829 1.00 96.25 137 ASP A CA 1
ATOM 1025 C C . ASP A 1 137 ? -10.451 8.191 13.096 1.00 96.25 137 ASP A C 1
ATOM 1027 O O . ASP A 1 137 ? -11.566 8.694 13.229 1.00 96.25 137 ASP A O 1
ATOM 1031 N N . GLU A 1 138 ? -9.523 8.745 12.309 1.00 95.81 138 GLU A N 1
ATOM 1032 C CA . GLU A 1 138 ? -9.726 9.996 11.571 1.00 95.81 138 GLU A CA 1
ATOM 1033 C C . GLU A 1 138 ? -10.595 9.809 10.322 1.00 95.81 138 GLU A C 1
ATOM 1035 O O . GLU A 1 138 ? -11.480 10.624 10.058 1.00 95.81 138 GLU A O 1
ATOM 1040 N N . VAL A 1 139 ? -10.328 8.766 9.529 1.00 96.62 139 VAL A N 1
ATOM 1041 C CA . VAL A 1 139 ? -10.977 8.582 8.219 1.00 96.62 139 VAL A CA 1
ATOM 1042 C C . VAL A 1 139 ? -12.249 7.741 8.289 1.00 96.62 139 VAL A C 1
ATOM 1044 O O . VAL A 1 139 ? -13.079 7.823 7.383 1.00 96.62 139 VAL A O 1
ATOM 1047 N N . GLY A 1 140 ? -12.418 6.950 9.350 1.00 95.94 140 GLY A N 1
ATOM 1048 C CA . GLY A 1 140 ? -13.519 6.006 9.479 1.00 95.94 140 GLY A CA 1
ATOM 1049 C C . GLY A 1 140 ? -13.420 4.814 8.509 1.00 95.94 140 GLY A C 1
ATOM 1050 O O . GLY A 1 140 ? -12.371 4.556 7.918 1.00 95.94 140 GLY A O 1
ATOM 1051 N N . PRO A 1 141 ? -14.506 4.040 8.354 1.00 98.00 141 PRO A N 1
ATOM 1052 C CA . PRO A 1 141 ? -14.495 2.820 7.557 1.00 98.00 141 PRO A CA 1
ATOM 1053 C C . PRO A 1 141 ? -14.427 3.089 6.045 1.00 98.00 141 PRO A C 1
ATOM 1055 O O . PRO A 1 141 ? -15.022 4.049 5.555 1.00 98.00 141 PRO A O 1
ATOM 1058 N N . GLY A 1 142 ? -13.819 2.177 5.281 1.00 98.12 142 GLY A N 1
ATOM 1059 C CA . GLY A 1 142 ? -13.888 2.182 3.810 1.00 98.12 142 GLY A CA 1
ATOM 1060 C C . GLY A 1 142 ? -12.777 2.958 3.100 1.00 98.12 142 GLY A C 1
ATOM 1061 O O . GLY A 1 142 ? -12.883 3.211 1.900 1.00 98.12 142 GLY A O 1
ATOM 1062 N N . ALA A 1 143 ? -11.708 3.336 3.803 1.00 98.56 143 ALA A N 1
ATOM 1063 C CA . ALA A 1 143 ? -10.532 3.941 3.182 1.00 98.56 143 ALA A CA 1
ATOM 1064 C C . ALA A 1 143 ? -9.698 2.919 2.384 1.00 98.56 143 ALA A C 1
ATOM 1066 O O . ALA A 1 143 ? -9.809 1.701 2.565 1.00 98.56 143 ALA A O 1
ATOM 1067 N N . ILE A 1 144 ? -8.833 3.433 1.507 1.00 98.81 144 ILE A N 1
ATOM 1068 C CA . ILE A 1 144 ? -7.747 2.657 0.898 1.00 98.81 144 ILE A CA 1
ATOM 1069 C C . ILE A 1 144 ? -6.526 2.766 1.803 1.00 98.81 144 ILE A C 1
ATOM 1071 O O . ILE A 1 144 ? -6.145 3.867 2.192 1.00 98.81 144 ILE A O 1
ATOM 1075 N N . TYR A 1 145 ? -5.861 1.651 2.083 1.00 98.88 145 TYR A N 1
ATOM 1076 C CA . TYR A 1 145 ? -4.641 1.648 2.888 1.00 98.88 145 TYR A CA 1
ATOM 1077 C C . TYR A 1 145 ? -3.432 1.314 2.021 1.00 98.88 145 TYR A C 1
ATOM 1079 O O . TYR A 1 145 ? -3.442 0.347 1.264 1.00 98.88 145 TYR A O 1
ATOM 1087 N N . VAL A 1 146 ? -2.381 2.120 2.131 1.00 98.88 146 VAL A N 1
ATOM 1088 C CA . VAL A 1 146 ? -1.150 2.013 1.345 1.00 98.88 146 VAL A CA 1
ATOM 1089 C C . VAL A 1 146 ? 0.013 1.856 2.316 1.00 98.88 146 VAL A C 1
ATOM 1091 O O . VAL A 1 146 ? 0.538 2.831 2.854 1.00 98.88 146 VAL A O 1
ATOM 1094 N N . ILE A 1 147 ? 0.393 0.605 2.563 1.00 98.81 147 ILE A N 1
ATOM 1095 C CA . ILE A 1 147 ? 1.418 0.229 3.535 1.00 98.81 147 ILE A CA 1
ATOM 1096 C C . ILE A 1 147 ? 2.684 -0.160 2.775 1.00 98.81 147 ILE A C 1
ATOM 1098 O O . ILE A 1 147 ? 2.759 -1.234 2.174 1.00 98.81 147 ILE A O 1
ATOM 1102 N N . GLY A 1 148 ? 3.665 0.742 2.757 1.00 98.00 148 GLY A N 1
ATOM 1103 C CA . GLY A 1 148 ? 4.876 0.599 1.944 1.00 98.00 148 GLY A CA 1
ATOM 1104 C C . GLY A 1 148 ? 6.149 0.308 2.736 1.00 98.00 148 GLY A C 1
ATOM 1105 O O . GLY A 1 148 ? 7.123 -0.173 2.163 1.00 98.00 148 GLY A O 1
ATOM 1106 N N . ALA A 1 149 ? 6.182 0.583 4.037 1.00 97.94 149 ALA A N 1
ATOM 1107 C CA . ALA A 1 149 ? 7.402 0.539 4.838 1.00 97.94 149 ALA A CA 1
ATOM 1108 C C . ALA A 1 149 ? 7.330 -0.443 6.009 1.00 97.94 149 ALA A C 1
ATOM 1110 O O . ALA A 1 149 ? 8.272 -1.206 6.197 1.00 97.94 149 ALA A O 1
ATOM 1111 N N . ALA A 1 150 ? 6.258 -0.426 6.798 1.00 97.56 150 ALA A N 1
ATOM 1112 C CA . ALA A 1 150 ? 6.238 -1.085 8.100 1.00 97.56 150 ALA A CA 1
ATOM 1113 C C . ALA A 1 150 ? 5.336 -2.332 8.117 1.00 97.56 150 ALA A C 1
ATOM 1115 O O . ALA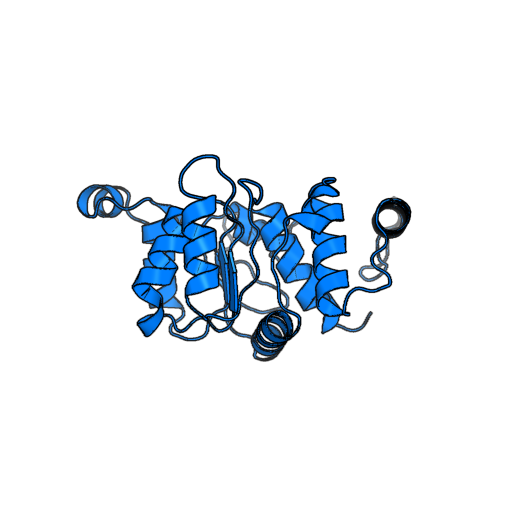 A 1 150 ? 4.117 -2.193 8.027 1.00 97.56 150 ALA A O 1
ATOM 1116 N N . PRO A 1 151 ? 5.894 -3.546 8.305 1.00 98.06 151 PRO A N 1
ATOM 1117 C CA . PRO A 1 151 ? 5.094 -4.757 8.498 1.00 98.06 151 PRO A CA 1
ATOM 1118 C C . PRO A 1 151 ? 4.128 -4.646 9.681 1.00 98.06 151 PRO A C 1
ATOM 1120 O O . PRO A 1 151 ? 2.957 -4.968 9.539 1.00 98.06 151 PRO A O 1
ATOM 1123 N N . SER A 1 152 ? 4.575 -4.059 10.793 1.00 97.75 152 SER A N 1
ATOM 1124 C CA . SER A 1 152 ? 3.734 -3.829 11.976 1.00 97.75 152 SER A CA 1
ATOM 1125 C C . SER A 1 152 ? 2.564 -2.874 11.729 1.00 97.75 152 SER A C 1
ATOM 1127 O O . SER A 1 152 ? 1.535 -2.997 12.378 1.00 97.75 152 SER A O 1
ATOM 1129 N N . ALA A 1 153 ? 2.670 -1.946 10.772 1.00 98.50 153 ALA A N 1
ATOM 1130 C CA . ALA A 1 153 ? 1.529 -1.120 10.375 1.00 98.50 153 ALA A CA 1
ATOM 1131 C C . ALA A 1 153 ? 0.484 -1.921 9.587 1.00 98.50 153 ALA A C 1
ATOM 1133 O O . ALA A 1 153 ? -0.707 -1.639 9.684 1.00 98.50 153 ALA A O 1
ATOM 1134 N N . LEU A 1 154 ? 0.925 -2.918 8.810 1.00 98.75 154 LEU A N 1
ATOM 1135 C CA . LEU A 1 154 ? 0.019 -3.834 8.124 1.00 98.75 154 LEU A CA 1
ATOM 1136 C C . LEU A 1 154 ? -0.647 -4.789 9.120 1.00 98.75 154 LEU A C 1
ATOM 1138 O O . LEU A 1 154 ? -1.850 -4.990 9.038 1.00 98.75 154 LEU A O 1
ATOM 1142 N N . GLU A 1 155 ? 0.108 -5.337 10.071 1.00 98.50 155 GLU A N 1
ATOM 1143 C CA . GLU A 1 155 ? -0.431 -6.186 11.144 1.00 98.50 155 GLU A CA 1
ATOM 1144 C C . GLU A 1 155 ? -1.480 -5.442 11.976 1.00 98.50 155 GLU A C 1
ATOM 1146 O O . GLU A 1 155 ? -2.562 -5.973 12.213 1.00 98.50 155 GLU A O 1
ATOM 1151 N N . GLU A 1 156 ? -1.207 -4.187 12.334 1.00 98.38 156 GLU A N 1
ATOM 1152 C CA . GLU A 1 156 ? -2.162 -3.359 13.070 1.00 98.38 156 GLU A CA 1
ATOM 1153 C C . GLU A 1 156 ? -3.398 -3.001 12.235 1.00 98.38 156 GLU A C 1
ATOM 1155 O O . GLU A 1 156 ? -4.520 -3.015 12.727 1.00 98.38 156 GLU A O 1
ATOM 1160 N N . LEU A 1 157 ? -3.249 -2.751 10.932 1.00 98.69 157 LEU A N 1
ATOM 1161 C CA . LEU A 1 157 ? -4.419 -2.590 10.067 1.00 98.69 157 LEU A CA 1
ATOM 1162 C C . LEU A 1 157 ? -5.304 -3.847 10.063 1.00 98.69 157 LEU A C 1
ATOM 1164 O O . LEU A 1 157 ? -6.530 -3.736 10.053 1.00 98.69 157 LEU A O 1
ATOM 1168 N N . LEU A 1 158 ? -4.692 -5.034 10.045 1.00 98.69 158 LEU A N 1
ATOM 1169 C CA . LEU A 1 158 ? -5.422 -6.300 10.069 1.00 98.69 158 LEU A CA 1
ATOM 1170 C C . LEU A 1 158 ? -6.115 -6.530 11.418 1.00 98.69 158 LEU A C 1
ATOM 1172 O O . LEU A 1 158 ? -7.240 -7.024 11.424 1.00 98.69 158 LEU A O 1
ATOM 1176 N N . SER A 1 159 ? -5.497 -6.130 12.536 1.00 98.19 159 SER A N 1
ATOM 1177 C CA . SER A 1 159 ? -6.126 -6.189 13.866 1.00 98.19 159 SER A CA 1
ATOM 1178 C C . SER A 1 159 ? -7.346 -5.257 13.964 1.00 98.19 159 SER A C 1
ATOM 1180 O O . SER A 1 159 ? -8.332 -5.587 14.622 1.00 98.19 159 SER A O 1
ATOM 1182 N N . LEU A 1 160 ? -7.318 -4.132 13.241 1.00 98.25 160 LEU A N 1
ATOM 1183 C CA . LEU A 1 160 ? -8.380 -3.124 13.192 1.00 98.25 160 LEU A CA 1
ATOM 1184 C C . LEU A 1 160 ? -9.374 -3.314 12.032 1.00 98.25 160 LEU A C 1
ATOM 1186 O O . LEU A 1 160 ? -10.233 -2.452 11.821 1.00 98.25 160 LEU A O 1
ATOM 1190 N N . ALA A 1 161 ? -9.289 -4.408 11.267 1.00 98.00 161 ALA A N 1
ATOM 1191 C CA . ALA A 1 161 ? -10.026 -4.573 10.011 1.00 98.00 161 ALA A CA 1
ATOM 1192 C C . ALA A 1 161 ? -11.556 -4.468 10.165 1.00 98.00 161 ALA A C 1
ATOM 1194 O O . ALA A 1 161 ? -12.218 -3.915 9.285 1.00 98.00 161 ALA A O 1
ATOM 1195 N N . ASP A 1 162 ? -12.114 -4.917 11.292 1.00 97.81 162 ASP A N 1
ATOM 1196 C CA . ASP A 1 162 ? -13.556 -4.836 11.571 1.00 97.81 162 ASP A CA 1
ATOM 1197 C C . ASP A 1 162 ? -14.054 -3.390 11.722 1.00 97.81 162 ASP A C 1
ATOM 1199 O O . ASP A 1 162 ? -15.188 -3.068 11.354 1.00 97.81 162 ASP A O 1
ATOM 1203 N N . VAL A 1 163 ? -13.199 -2.499 12.230 1.00 98.06 163 VAL A N 1
ATOM 1204 C CA . VAL A 1 163 ? -13.496 -1.069 12.391 1.00 98.06 163 VAL A CA 1
ATOM 1205 C C . VAL A 1 163 ? -13.166 -0.319 11.101 1.00 98.06 163 VAL A C 1
ATOM 1207 O O . VAL A 1 163 ? -14.007 0.409 10.568 1.00 98.06 163 VAL A O 1
ATOM 1210 N N . ALA A 1 164 ? -11.963 -0.545 10.568 1.00 98.19 164 ALA A N 1
ATOM 1211 C CA . ALA A 1 164 ? -11.427 0.119 9.384 1.00 98.19 164 ALA A CA 1
ATOM 1212 C C . ALA A 1 164 ? -12.171 -0.244 8.090 1.00 98.19 164 ALA A C 1
ATOM 1214 O O . ALA A 1 164 ? -12.232 0.569 7.168 1.00 98.19 164 ALA A O 1
ATOM 1215 N N . ARG A 1 165 ? -12.719 -1.464 8.002 1.00 98.56 165 ARG A N 1
ATOM 1216 C CA . ARG A 1 165 ? -13.374 -2.050 6.817 1.00 98.56 165 ARG A CA 1
ATOM 1217 C C . ARG A 1 165 ? -12.724 -1.594 5.503 1.00 98.56 165 ARG A C 1
ATOM 1219 O O . ARG A 1 165 ? -13.372 -0.876 4.737 1.00 98.56 165 ARG A O 1
ATOM 1226 N N . PRO A 1 166 ? -11.439 -1.930 5.269 1.00 98.69 166 PRO A N 1
ATOM 1227 C CA . PRO A 1 166 ? -10.683 -1.385 4.148 1.00 98.69 166 PRO A CA 1
ATOM 1228 C C . PRO A 1 166 ? -11.382 -1.660 2.818 1.00 98.69 166 PRO A C 1
ATOM 1230 O O . PRO A 1 166 ? -11.737 -2.803 2.530 1.00 98.69 166 PRO A O 1
ATOM 1233 N N . ALA A 1 167 ? -11.550 -0.629 1.989 1.00 98.56 167 ALA A N 1
ATOM 1234 C CA . ALA A 1 167 ? -12.094 -0.821 0.645 1.00 98.56 167 ALA A CA 1
ATOM 1235 C C . ALA A 1 167 ? -11.080 -1.522 -0.271 1.00 98.56 167 ALA A C 1
ATOM 1237 O O . ALA A 1 167 ? -11.458 -2.281 -1.160 1.00 98.56 167 ALA A O 1
ATOM 1238 N N . PHE A 1 168 ? -9.790 -1.258 -0.045 1.00 98.88 168 PHE A N 1
ATOM 1239 C CA . PHE A 1 168 ? -8.677 -1.913 -0.722 1.00 98.88 168 PHE A CA 1
ATOM 1240 C C . PHE A 1 168 ? -7.372 -1.698 0.057 1.00 98.88 168 PHE A C 1
ATOM 1242 O O . PHE A 1 168 ? -7.182 -0.643 0.672 1.00 98.88 168 PHE A O 1
ATOM 1249 N N . VAL A 1 169 ? -6.448 -2.661 0.004 1.00 98.94 169 VAL A N 1
ATOM 1250 C CA . VAL A 1 169 ? -5.132 -2.554 0.660 1.00 98.94 169 VAL A CA 1
ATOM 1251 C C . VAL A 1 169 ? -3.992 -2.798 -0.328 1.00 98.94 169 VAL A C 1
ATOM 1253 O O . VAL A 1 169 ? -3.883 -3.861 -0.934 1.00 98.94 169 VAL A O 1
ATOM 1256 N N . VAL A 1 170 ? -3.074 -1.840 -0.434 1.00 98.88 170 VAL A N 1
ATOM 1257 C CA . VAL A 1 170 ? -1.745 -2.034 -1.024 1.00 98.88 170 VAL A CA 1
ATOM 1258 C C . VAL A 1 170 ? -0.780 -2.382 0.107 1.00 98.88 170 VAL A C 1
ATOM 1260 O O . VAL A 1 170 ? -0.247 -1.501 0.778 1.00 98.88 170 VAL A O 1
ATOM 1263 N N . GLY A 1 171 ? -0.578 -3.678 0.340 1.00 98.75 171 GLY A N 1
ATOM 1264 C CA . GLY A 1 171 ? 0.297 -4.212 1.383 1.00 98.75 171 GLY A CA 1
ATOM 1265 C C . GLY A 1 171 ? 1.645 -4.625 0.816 1.00 98.75 171 GLY A C 1
ATOM 1266 O O . GLY A 1 171 ? 1.877 -5.803 0.532 1.00 98.75 171 GLY A O 1
ATOM 1267 N N . LEU A 1 172 ? 2.544 -3.655 0.673 1.00 98.75 172 LEU A N 1
ATOM 1268 C CA . LEU A 1 172 ? 3.902 -3.841 0.165 1.00 98.75 172 LEU A CA 1
ATOM 1269 C C . LEU A 1 172 ? 4.978 -3.350 1.156 1.00 98.75 172 LEU A C 1
ATOM 1271 O O . LEU A 1 172 ? 5.930 -2.696 0.716 1.00 98.75 172 LEU A O 1
ATOM 1275 N N . PRO A 1 173 ? 4.896 -3.648 2.473 1.00 98.62 173 PRO A N 1
ATOM 1276 C CA . PRO A 1 173 ? 5.989 -3.314 3.374 1.00 98.62 173 PRO A CA 1
ATOM 1277 C C . PRO A 1 173 ? 7.263 -4.042 2.934 1.00 98.62 173 PRO A C 1
ATOM 1279 O O . PRO A 1 173 ? 7.249 -5.251 2.679 1.00 98.62 173 PRO A O 1
ATOM 1282 N N . VAL A 1 174 ? 8.371 -3.308 2.833 1.00 97.88 174 VAL A N 1
ATOM 1283 C CA . VAL A 1 174 ? 9.708 -3.876 2.608 1.00 97.88 174 VAL A CA 1
ATOM 1284 C C . VAL A 1 174 ? 10.322 -4.306 3.936 1.00 97.88 174 VAL A C 1
ATOM 1286 O O . VAL A 1 174 ? 10.152 -3.632 4.947 1.00 97.88 174 VAL A O 1
ATOM 1289 N N . GLY A 1 175 ? 11.073 -5.402 3.950 1.00 96.25 175 GLY A N 1
ATOM 1290 C CA . GLY A 1 175 ? 11.851 -5.771 5.130 1.00 96.25 175 GLY A CA 1
ATOM 1291 C C . GLY A 1 175 ? 12.174 -7.252 5.205 1.00 96.25 175 GLY A C 1
ATOM 1292 O O . GLY A 1 175 ? 11.473 -8.086 4.646 1.00 96.25 175 GLY A O 1
ATOM 1293 N N . PHE A 1 176 ? 13.243 -7.575 5.925 1.00 97.38 176 PHE A N 1
ATOM 1294 C CA . PHE A 1 176 ? 13.673 -8.958 6.153 1.00 97.38 176 PHE A CA 1
ATOM 1295 C C . PHE A 1 176 ? 13.067 -9.590 7.411 1.00 97.38 176 PHE A C 1
ATOM 1297 O O . PHE A 1 176 ? 13.284 -10.770 7.656 1.00 97.38 176 PHE A O 1
ATOM 1304 N N . VAL A 1 177 ? 12.326 -8.815 8.205 1.00 96.19 177 VAL A N 1
ATOM 1305 C CA . VAL A 1 177 ? 11.686 -9.259 9.448 1.00 96.19 177 VAL A CA 1
ATOM 1306 C C . VAL A 1 177 ? 10.212 -8.873 9.387 1.00 96.19 177 VAL A C 1
ATOM 1308 O O . VAL A 1 177 ? 9.909 -7.714 9.104 1.00 96.19 177 VAL A O 1
ATOM 1311 N N . GLY A 1 178 ? 9.309 -9.836 9.591 1.00 96.75 178 GLY A N 1
ATOM 1312 C CA . GLY A 1 178 ? 7.852 -9.645 9.670 1.00 96.75 178 GLY A CA 1
ATOM 1313 C C . GLY A 1 178 ? 7.148 -9.298 8.352 1.00 96.75 178 GLY A C 1
ATOM 1314 O O . GLY A 1 178 ? 5.945 -9.483 8.223 1.00 96.75 178 GLY A O 1
ATOM 1315 N N . SER A 1 179 ? 7.865 -8.797 7.339 1.00 97.88 179 SER A N 1
ATOM 1316 C CA . SER A 1 179 ? 7.270 -8.376 6.060 1.00 97.88 179 SER A CA 1
ATOM 1317 C C . SER A 1 179 ? 6.535 -9.513 5.353 1.00 97.88 179 SER A C 1
ATOM 1319 O O . SER A 1 179 ? 5.415 -9.322 4.882 1.00 97.88 179 SER A O 1
ATOM 1321 N N . VAL A 1 180 ? 7.156 -10.691 5.260 1.00 98.56 180 VAL A N 1
ATOM 1322 C CA . VAL A 1 180 ? 6.572 -11.833 4.546 1.00 98.56 180 VAL A CA 1
ATOM 1323 C C . VAL A 1 180 ? 5.327 -12.325 5.279 1.00 98.56 180 VAL A C 1
ATOM 1325 O O . VAL A 1 180 ? 4.298 -12.544 4.642 1.00 98.56 180 VAL A O 1
ATOM 1328 N N . GLU A 1 181 ? 5.403 -12.419 6.603 1.00 98.56 181 GLU A N 1
ATOM 1329 C CA . GLU A 1 181 ? 4.335 -12.874 7.489 1.00 98.56 181 GLU A CA 1
ATOM 1330 C C . GLU A 1 181 ? 3.141 -11.911 7.468 1.00 98.56 181 GLU A C 1
ATOM 1332 O O . GLU A 1 181 ? 2.016 -12.340 7.217 1.00 98.56 181 GLU A O 1
ATOM 1337 N N . ALA A 1 182 ? 3.375 -10.603 7.605 1.00 98.56 182 ALA A N 1
ATOM 1338 C CA . ALA A 1 182 ? 2.324 -9.588 7.529 1.00 98.56 182 ALA A CA 1
ATOM 1339 C C . ALA A 1 182 ? 1.604 -9.610 6.169 1.00 98.56 182 ALA A C 1
ATOM 1341 O O . ALA A 1 182 ? 0.379 -9.510 6.082 1.00 98.56 182 ALA A O 1
ATOM 1342 N N . LYS A 1 183 ? 2.359 -9.796 5.078 1.00 98.81 183 LYS A N 1
ATOM 1343 C CA . LYS A 1 183 ? 1.801 -9.905 3.723 1.00 98.81 183 LYS A CA 1
ATOM 1344 C C . LYS A 1 183 ? 1.059 -11.213 3.486 1.00 98.81 183 LYS A C 1
ATOM 1346 O O . LYS A 1 183 ? 0.108 -11.226 2.707 1.00 98.81 183 LYS A O 1
ATOM 1351 N N . MET A 1 184 ? 1.481 -12.306 4.119 1.00 98.75 184 MET A N 1
ATOM 1352 C CA . MET A 1 184 ? 0.702 -13.545 4.163 1.00 98.75 184 MET A CA 1
ATOM 1353 C C . MET A 1 184 ? -0.624 -13.311 4.884 1.00 98.75 184 MET A C 1
ATOM 1355 O O . MET A 1 184 ? -1.663 -13.569 4.286 1.00 98.75 184 MET A O 1
ATOM 1359 N N . GLY A 1 185 ? -0.595 -12.705 6.076 1.00 98.75 185 GLY A N 1
ATOM 1360 C CA . GLY A 1 185 ? -1.799 -12.357 6.833 1.00 98.75 185 GLY A CA 1
ATOM 1361 C C . GLY A 1 185 ? -2.784 -11.509 6.027 1.00 98.75 185 GLY A C 1
ATOM 1362 O O . GLY A 1 185 ? -3.977 -11.797 6.016 1.00 98.75 185 GLY A O 1
ATOM 1363 N N . LEU A 1 186 ? -2.291 -10.528 5.261 1.00 98.81 186 LEU A N 1
ATOM 1364 C CA . LEU A 1 186 ? -3.144 -9.746 4.363 1.00 98.81 186 LEU A CA 1
ATOM 1365 C C . LEU A 1 186 ? -3.820 -10.615 3.298 1.00 98.81 186 LEU A C 1
ATOM 1367 O O . LEU A 1 186 ? -5.020 -10.478 3.075 1.00 98.81 186 LEU A O 1
ATOM 1371 N N . ARG A 1 187 ? -3.082 -11.517 2.646 1.00 98.19 187 ARG A N 1
ATOM 1372 C CA . ARG A 1 187 ? -3.663 -12.405 1.626 1.00 98.19 187 ARG A CA 1
ATOM 1373 C C . ARG A 1 187 ? -4.684 -13.380 2.208 1.00 98.19 187 ARG A C 1
ATOM 1375 O O . ARG A 1 187 ? -5.656 -13.695 1.529 1.00 98.19 187 ARG A O 1
ATOM 1382 N N . ASP A 1 188 ? -4.476 -13.813 3.445 1.00 98.38 188 ASP A N 1
ATOM 1383 C CA . ASP A 1 188 ? -5.358 -14.762 4.126 1.00 98.38 188 ASP A CA 1
ATOM 1384 C C . ASP A 1 188 ? -6.591 -14.077 4.752 1.00 98.38 188 ASP A C 1
ATOM 1386 O O . ASP A 1 188 ? -7.571 -14.745 5.075 1.00 98.38 188 ASP A O 1
ATOM 1390 N N . SER A 1 189 ? -6.583 -12.743 4.874 1.00 98.12 189 SER A N 1
ATOM 1391 C CA . SER A 1 189 ? -7.666 -11.957 5.489 1.00 98.12 189 SER A CA 1
ATOM 1392 C C . SER A 1 189 ? -8.964 -11.887 4.673 1.00 98.12 189 SER A C 1
ATOM 1394 O O . SER A 1 189 ? -10.019 -11.575 5.219 1.00 98.12 189 SER A O 1
ATOM 1396 N N . GLY A 1 190 ? -8.898 -12.126 3.359 1.00 96.75 190 GLY A N 1
ATOM 1397 C CA . GLY A 1 190 ? -10.024 -11.936 2.436 1.00 96.75 190 GLY A CA 1
ATOM 1398 C C . GLY A 1 190 ? -10.341 -10.475 2.081 1.00 96.75 190 GLY A C 1
ATOM 1399 O O . GLY A 1 190 ? -11.270 -10.232 1.312 1.00 96.75 190 GLY A O 1
ATOM 1400 N N . ILE A 1 191 ? -9.581 -9.503 2.596 1.00 98.38 191 ILE A N 1
ATOM 1401 C CA . ILE A 1 191 ? -9.689 -8.092 2.203 1.00 98.38 191 ILE A CA 1
ATOM 1402 C C . ILE A 1 191 ? -9.190 -7.937 0.754 1.00 98.38 191 ILE A C 1
ATOM 1404 O O . ILE A 1 191 ? -8.107 -8.444 0.446 1.00 98.38 191 ILE A O 1
ATOM 1408 N N . PRO A 1 192 ? -9.903 -7.209 -0.132 1.00 98.62 192 PRO A N 1
ATOM 1409 C CA . PRO A 1 192 ? -9.404 -6.908 -1.472 1.00 98.62 192 PRO A CA 1
ATOM 1410 C C . PRO A 1 192 ? -8.041 -6.216 -1.400 1.00 98.62 192 PRO A C 1
ATOM 1412 O O . PRO A 1 192 ? -7.905 -5.139 -0.809 1.00 98.62 192 PRO A O 1
ATOM 1415 N N . ALA A 1 193 ? -7.014 -6.839 -1.974 1.00 98.69 193 ALA A N 1
ATOM 1416 C CA . ALA A 1 193 ? -5.649 -6.392 -1.755 1.00 98.69 193 ALA A CA 1
ATOM 1417 C C . ALA A 1 193 ? -4.690 -6.657 -2.919 1.00 98.69 193 ALA A C 1
ATOM 1419 O O . ALA A 1 193 ? -4.870 -7.542 -3.755 1.00 98.69 193 ALA A O 1
ATOM 1420 N N . LEU A 1 194 ? -3.597 -5.897 -2.904 1.00 98.50 194 LEU A N 1
ATOM 1421 C CA . LEU A 1 194 ? -2.373 -6.166 -3.641 1.00 98.50 194 LEU A CA 1
ATOM 1422 C C . LEU A 1 194 ? -1.213 -6.340 -2.661 1.00 98.50 194 LEU A C 1
ATOM 1424 O O . LEU A 1 194 ? -1.016 -5.528 -1.758 1.00 98.50 194 LEU A O 1
ATOM 1428 N N . SER A 1 195 ? -0.406 -7.377 -2.876 1.00 98.62 195 SER A N 1
ATOM 1429 C CA . SER A 1 195 ? 0.782 -7.666 -2.073 1.00 98.62 195 SER A CA 1
ATOM 1430 C C . SER A 1 195 ? 1.848 -8.405 -2.895 1.00 98.62 195 SER A C 1
ATOM 1432 O O . SER A 1 195 ? 1.797 -8.427 -4.125 1.00 98.62 195 SER A O 1
ATOM 1434 N N . ASN A 1 196 ? 2.833 -9.013 -2.238 1.00 98.56 196 ASN A N 1
ATOM 1435 C CA . ASN A 1 196 ? 3.837 -9.889 -2.838 1.00 98.56 196 ASN A CA 1
ATOM 1436 C C . ASN A 1 196 ? 4.332 -10.956 -1.840 1.00 98.56 196 ASN A C 1
ATOM 1438 O O . ASN A 1 196 ? 4.007 -10.921 -0.649 1.00 98.56 196 ASN A O 1
ATOM 1442 N N . ARG A 1 197 ? 5.091 -11.944 -2.325 1.00 98.50 197 ARG A N 1
ATOM 1443 C CA . ARG A 1 197 ? 5.531 -13.102 -1.520 1.00 98.50 197 ARG A CA 1
ATOM 1444 C C . ARG A 1 197 ? 6.835 -12.866 -0.758 1.00 98.50 197 ARG A C 1
ATOM 1446 O O . ARG A 1 197 ? 7.029 -13.453 0.298 1.00 98.50 197 ARG A O 1
ATOM 1453 N N . SER A 1 198 ? 7.734 -12.050 -1.295 1.00 98.25 198 SER A N 1
ATOM 1454 C CA . SER A 1 198 ? 9.096 -11.874 -0.780 1.00 98.25 198 SER A CA 1
ATOM 1455 C C . SER A 1 198 ? 9.246 -10.682 0.164 1.00 98.25 198 SER A C 1
ATOM 1457 O O . SER A 1 198 ? 8.313 -9.924 0.366 1.00 98.25 198 SER A O 1
ATOM 1459 N N . ALA A 1 199 ? 10.455 -10.447 0.682 1.00 98.00 199 ALA A N 1
ATOM 1460 C CA . ALA A 1 199 ? 10.822 -9.251 1.454 1.00 98.00 199 ALA A CA 1
ATOM 1461 C C . ALA A 1 199 ? 10.784 -7.925 0.656 1.00 98.00 199 ALA A C 1
ATOM 1463 O O . ALA A 1 199 ? 10.948 -6.850 1.237 1.00 98.00 199 ALA A O 1
ATOM 1464 N N . ARG A 1 200 ? 10.605 -7.978 -0.675 1.00 98.44 200 ARG A N 1
ATOM 1465 C CA . ARG A 1 200 ? 10.530 -6.782 -1.531 1.00 98.44 200 ARG A CA 1
ATOM 1466 C C . ARG A 1 200 ? 9.289 -5.957 -1.204 1.00 98.44 200 ARG A C 1
ATOM 1468 O O . ARG A 1 200 ? 8.278 -6.491 -0.758 1.00 98.44 200 ARG A O 1
ATOM 1475 N N . GLY A 1 201 ? 9.352 -4.668 -1.488 1.00 98.00 201 GLY A N 1
ATOM 1476 C CA . GLY A 1 201 ? 8.270 -3.726 -1.248 1.00 98.00 201 GLY A CA 1
ATOM 1477 C C . GLY A 1 201 ? 8.821 -2.311 -1.288 1.00 98.00 201 GLY A C 1
ATOM 1478 O O . GLY A 1 201 ? 9.822 -2.056 -1.961 1.00 98.00 201 GLY A O 1
ATOM 1479 N N . GLY A 1 202 ? 8.225 -1.418 -0.512 1.00 98.25 202 GLY A N 1
ATOM 1480 C CA . GLY A 1 202 ? 8.750 -0.077 -0.295 1.00 98.25 202 GLY A CA 1
ATOM 1481 C C . GLY A 1 202 ? 7.720 1.004 -0.619 1.00 98.25 202 GLY A C 1
ATOM 1482 O O . GLY A 1 202 ? 6.831 0.776 -1.445 1.00 98.25 202 GLY A O 1
ATOM 1483 N N . PRO A 1 203 ? 7.878 2.216 -0.055 1.00 97.94 203 PRO A N 1
ATOM 1484 C CA . PRO A 1 203 ? 7.002 3.354 -0.340 1.00 97.94 203 PRO A CA 1
ATOM 1485 C C . PRO A 1 203 ? 6.833 3.648 -1.836 1.00 97.94 203 PRO A C 1
ATOM 1487 O O . PRO A 1 203 ? 5.716 3.849 -2.302 1.00 97.94 203 PRO A O 1
ATOM 1490 N N . ALA A 1 204 ? 7.924 3.607 -2.610 1.00 97.38 204 ALA A N 1
ATOM 1491 C CA . ALA A 1 204 ? 7.889 3.873 -4.050 1.00 97.38 204 ALA A CA 1
ATOM 1492 C C . ALA A 1 204 ? 7.085 2.816 -4.827 1.00 97.38 204 ALA A C 1
ATOM 1494 O O . ALA A 1 204 ? 6.310 3.157 -5.715 1.00 97.38 204 ALA A O 1
ATOM 1495 N N . VAL A 1 205 ? 7.238 1.537 -4.469 1.00 98.25 205 VAL A N 1
ATOM 1496 C CA . VAL A 1 205 ? 6.517 0.413 -5.090 1.00 98.25 205 VAL A CA 1
ATOM 1497 C C . VAL A 1 205 ? 5.030 0.479 -4.733 1.00 98.25 205 VAL A C 1
ATOM 1499 O O . VAL A 1 205 ? 4.181 0.319 -5.609 1.00 98.25 205 VAL A O 1
ATOM 1502 N N . ALA A 1 206 ? 4.707 0.788 -3.474 1.00 98.69 206 ALA A N 1
ATOM 1503 C CA . ALA A 1 206 ? 3.331 0.958 -3.020 1.00 98.69 206 ALA A CA 1
ATOM 1504 C C . ALA A 1 206 ? 2.631 2.131 -3.730 1.00 98.69 206 ALA A C 1
ATOM 1506 O O . ALA A 1 206 ? 1.540 1.962 -4.275 1.00 98.69 206 ALA A O 1
ATOM 1507 N N . ALA A 1 207 ? 3.285 3.294 -3.812 1.00 97.94 207 ALA A N 1
ATOM 1508 C CA . ALA A 1 207 ? 2.759 4.449 -4.537 1.00 97.94 207 ALA A CA 1
ATOM 1509 C C . ALA A 1 207 ? 2.602 4.176 -6.044 1.00 97.94 207 ALA A C 1
ATOM 1511 O O . ALA A 1 207 ? 1.584 4.527 -6.640 1.00 97.94 207 ALA A O 1
ATOM 1512 N N . ALA A 1 208 ? 3.569 3.487 -6.660 1.00 97.56 208 ALA A N 1
ATOM 1513 C CA . ALA A 1 208 ? 3.505 3.086 -8.064 1.00 97.56 208 ALA A CA 1
ATOM 1514 C C . ALA A 1 208 ? 2.281 2.207 -8.369 1.00 97.56 208 ALA A C 1
ATOM 1516 O O . ALA A 1 208 ? 1.629 2.414 -9.396 1.00 97.56 208 ALA A O 1
ATOM 1517 N N . ALA A 1 209 ? 1.936 1.276 -7.473 1.00 98.38 209 ALA A N 1
ATOM 1518 C CA . ALA A 1 209 ? 0.747 0.440 -7.614 1.00 98.38 209 ALA A CA 1
ATOM 1519 C C . ALA A 1 209 ? -0.547 1.271 -7.585 1.00 98.38 209 ALA A C 1
ATOM 1521 O O . ALA A 1 209 ? -1.404 1.097 -8.450 1.00 98.38 209 ALA A O 1
ATOM 1522 N N . VAL A 1 210 ? -0.667 2.227 -6.657 1.00 98.19 210 VAL A N 1
ATOM 1523 C CA . VAL A 1 210 ? -1.834 3.125 -6.589 1.00 98.19 210 VAL A CA 1
ATOM 1524 C C . VAL A 1 210 ? -1.936 3.999 -7.840 1.00 98.19 210 VAL A C 1
ATOM 1526 O O . VAL A 1 210 ? -3.007 4.093 -8.439 1.00 98.19 210 VAL A O 1
ATOM 1529 N N . HIS A 1 211 ? -0.826 4.596 -8.285 1.00 95.88 211 HIS A N 1
ATOM 1530 C CA . HIS A 1 211 ? -0.799 5.394 -9.512 1.00 95.88 211 HIS A CA 1
ATOM 1531 C C . HIS A 1 211 ? -1.192 4.581 -10.744 1.00 95.88 211 HIS A C 1
ATOM 1533 O O . HIS A 1 211 ? -1.904 5.097 -11.600 1.00 95.88 211 HIS A O 1
ATOM 1539 N N . ALA A 1 212 ? -0.782 3.314 -10.836 1.00 95.88 212 ALA A N 1
ATOM 1540 C CA . ALA A 1 212 ? -1.198 2.451 -11.936 1.00 95.88 212 ALA A CA 1
ATOM 1541 C C . ALA A 1 212 ? -2.722 2.281 -11.982 1.00 95.88 212 ALA A C 1
ATOM 1543 O O . ALA A 1 212 ? -3.312 2.411 -13.052 1.00 95.88 212 ALA A O 1
ATOM 1544 N N . LEU A 1 213 ? -3.367 2.060 -10.831 1.00 96.94 213 LEU A N 1
ATOM 1545 C CA . LEU A 1 213 ? -4.827 1.968 -10.748 1.00 96.94 213 LEU A CA 1
ATOM 1546 C C . LEU A 1 213 ? -5.498 3.302 -11.096 1.00 96.94 213 LEU A C 1
ATOM 1548 O O . LEU A 1 213 ? -6.452 3.319 -11.874 1.00 96.94 213 LEU A O 1
ATOM 1552 N N . LEU A 1 214 ? -4.968 4.422 -10.597 1.00 94.00 214 LEU A N 1
ATOM 1553 C CA . LEU A 1 214 ? -5.495 5.757 -10.886 1.00 94.00 214 LEU A CA 1
ATOM 1554 C C . LEU A 1 214 ? -5.410 6.116 -12.379 1.00 94.00 214 LEU A C 1
ATOM 1556 O O . LEU A 1 214 ? -6.388 6.586 -12.958 1.00 94.00 214 LEU A O 1
ATOM 1560 N N . HIS A 1 215 ? -4.283 5.842 -13.036 1.00 88.50 215 HIS A N 1
ATOM 1561 C CA . HIS A 1 215 ? -4.135 6.072 -14.478 1.00 88.50 215 HIS A CA 1
ATOM 1562 C C . HIS A 1 215 ? -5.125 5.252 -15.311 1.00 88.50 215 HIS A C 1
ATOM 1564 O O . HIS A 1 215 ? -5.425 5.609 -16.442 1.00 88.50 215 HIS A O 1
ATOM 1570 N N . THR A 1 216 ? -5.678 4.163 -14.770 1.00 86.38 216 THR A N 1
ATOM 1571 C CA . THR A 1 216 ? -6.681 3.381 -15.499 1.00 86.38 216 THR A CA 1
ATOM 1572 C C . THR A 1 216 ? -8.077 4.008 -15.507 1.00 86.38 216 THR A C 1
ATOM 1574 O O . THR A 1 216 ? -8.921 3.539 -16.282 1.00 86.38 216 THR A O 1
ATOM 1577 N N . ILE A 1 217 ? -8.327 5.018 -14.659 1.00 85.06 217 ILE A N 1
ATOM 1578 C CA . ILE A 1 217 ? -9.611 5.731 -14.549 1.00 85.06 217 ILE A CA 1
ATOM 1579 C C . ILE A 1 217 ? -9.572 7.165 -15.072 1.00 85.06 217 ILE A C 1
ATOM 1581 O O . ILE A 1 217 ? -10.630 7.698 -15.399 1.00 85.06 217 ILE A O 1
ATOM 1585 N N . VAL A 1 218 ? -8.393 7.780 -15.146 1.00 64.94 218 VAL A N 1
ATOM 1586 C CA . VAL A 1 218 ? -8.206 9.105 -15.743 1.00 64.94 218 VAL A CA 1
ATOM 1587 C C . VAL A 1 218 ? -7.881 8.897 -17.228 1.00 64.94 218 VAL A C 1
ATOM 1589 O O . VAL A 1 218 ? -6.875 8.252 -17.512 1.00 64.94 218 VAL A O 1
ATOM 1592 N N . PRO A 1 219 ? -8.725 9.353 -18.174 1.00 52.66 219 PRO A N 1
ATOM 1593 C CA . PRO A 1 219 ? -8.379 9.320 -19.594 1.00 52.66 219 PRO A CA 1
ATOM 1594 C C . PRO A 1 219 ? -7.138 10.181 -19.864 1.00 52.66 219 PRO A C 1
ATOM 1596 O O . PRO A 1 219 ? -6.971 11.205 -19.201 1.00 52.66 219 PRO A O 1
ATOM 1599 N N . ASP A 1 220 ? -6.312 9.759 -20.826 1.00 49.06 220 ASP A N 1
ATOM 1600 C CA . ASP A 1 220 ? -5.197 10.559 -21.363 1.00 49.06 220 ASP A CA 1
ATOM 1601 C C . ASP A 1 220 ? -5.664 11.923 -21.908 1.00 49.06 220 ASP A C 1
ATOM 1603 O O . ASP A 1 220 ? -6.761 11.982 -22.521 1.00 49.06 220 ASP A O 1
#

Foldseek 3Di:
DPDDDDPPDDDPVNVVLLVVLCVVDVCVPPDDLRSLLLSLLCSLVVDNCCVVWKDADVVLLVLLLVLVVVLAAEEELDVLLQLLQAPDNPCDPPPPRPDAGDHVNHGYAWQLVVQDPVVCVVVVADSSLSRLVVVCVVRWAAHEYQYFADLRNLVSCLVCCVTRVYSEYEQFHADPPNSQVSQVSVVVSPRSYMYTRDNGGHSSSSSSSSVSSVCVVDDD

Secondary structure (DSSP, 8-state):
-PPPPPTTSPPHHHHHHHHHHHHHS--TTS-HHHHHHHHHHHHHH--TTHHHHEEE-HHHHHHHHHHHHHT--EEESSHHHHHHT-S-TTS---TT--PPPEETTEEEE-GGGT--HHHHHHTT--HHHHHHHHHHHHH-TT-EEEE-S-HHHHHHHHHTHHHH--SEEEE----SSSHHHHHHHHHHT---EEEESSS---HHHHHHHHHHHHHTTS--